Protein AF-A0A1V4TCA2-F1 (afdb_monomer_lite)

Structure (mmCIF, N/CA/C/O backbone):
data_AF-A0A1V4TCA2-F1
#
_entry.id   AF-A0A1V4TCA2-F1
#
loop_
_atom_site.group_PDB
_atom_site.id
_atom_site.type_symbol
_atom_site.label_atom_id
_atom_site.label_alt_id
_atom_site.label_comp_id
_atom_site.label_asym_id
_atom_site.label_entity_id
_atom_site.label_seq_id
_atom_site.pdbx_PDB_ins_code
_atom_site.Cartn_x
_atom_site.Cartn_y
_atom_site.Cartn_z
_atom_s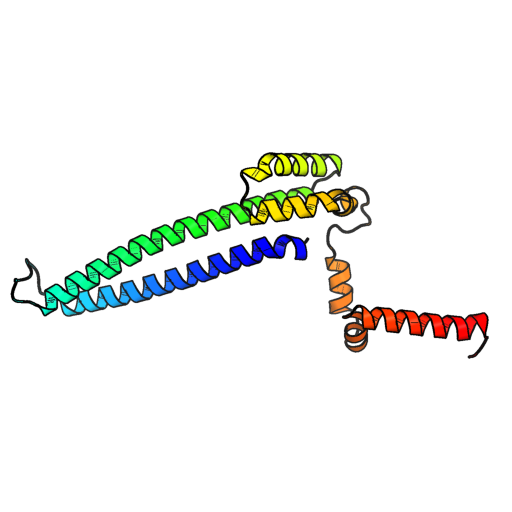ite.occupancy
_atom_site.B_iso_or_equiv
_atom_site.auth_seq_id
_atom_site.auth_comp_id
_atom_site.auth_asym_id
_atom_site.auth_atom_id
_atom_site.pdbx_PDB_model_num
ATOM 1 N N . MET A 1 1 ? -11.136 0.917 12.942 1.00 58.97 1 MET A N 1
ATOM 2 C CA . MET A 1 1 ? -9.790 0.761 12.335 1.00 58.97 1 MET A CA 1
ATOM 3 C C . MET A 1 1 ? -9.812 0.782 10.803 1.00 58.97 1 MET A C 1
ATOM 5 O O . MET A 1 1 ? -9.202 1.675 10.225 1.00 58.97 1 MET A O 1
ATOM 9 N N . HIS A 1 2 ? -10.550 -0.116 10.131 1.00 59.84 2 HIS A N 1
ATOM 10 C CA . HIS A 1 2 ? -10.505 -0.262 8.663 1.00 59.84 2 HIS A CA 1
ATOM 11 C C . HIS A 1 2 ? -10.838 1.026 7.878 1.00 59.84 2 HIS A C 1
ATOM 13 O O . HIS A 1 2 ? -10.079 1.424 6.998 1.00 59.84 2 HIS A O 1
ATOM 19 N N . ASN A 1 3 ? -11.901 1.747 8.263 1.00 68.38 3 ASN A N 1
ATOM 20 C CA . ASN A 1 3 ? -12.295 3.002 7.602 1.00 68.38 3 ASN A CA 1
ATOM 21 C C . ASN A 1 3 ? -11.259 4.129 7.748 1.00 68.38 3 ASN A C 1
ATOM 23 O O . ASN A 1 3 ? -11.101 4.946 6.843 1.00 68.38 3 ASN A O 1
ATOM 27 N N . LEU A 1 4 ? -10.521 4.159 8.860 1.00 71.62 4 LEU A N 1
ATOM 28 C CA . LEU A 1 4 ? -9.494 5.172 9.104 1.00 71.62 4 LEU A CA 1
ATOM 29 C C . LEU A 1 4 ? -8.256 4.924 8.225 1.00 71.62 4 LEU A C 1
ATOM 31 O O . LEU A 1 4 ? -7.685 5.872 7.688 1.00 71.62 4 LEU A O 1
ATOM 35 N N . MET A 1 5 ? -7.874 3.659 8.007 1.00 84.00 5 MET A N 1
ATOM 36 C CA . MET A 1 5 ? -6.722 3.288 7.169 1.00 84.00 5 MET A CA 1
ATOM 37 C C . MET A 1 5 ? -7.002 3.308 5.657 1.00 84.00 5 MET A C 1
ATOM 39 O O . MET A 1 5 ? -6.088 3.093 4.862 1.00 84.00 5 MET A O 1
ATOM 43 N N . LEU A 1 6 ? -8.228 3.624 5.218 1.00 86.94 6 LEU A N 1
ATOM 44 C CA . LEU A 1 6 ? -8.595 3.628 3.794 1.00 86.94 6 LEU A CA 1
ATOM 45 C C . LEU A 1 6 ? -7.656 4.472 2.925 1.00 86.94 6 LEU A C 1
ATOM 47 O O . LEU A 1 6 ? -7.354 4.082 1.798 1.00 86.94 6 LEU A O 1
ATOM 51 N N . LYS A 1 7 ? -7.184 5.624 3.418 1.00 88.19 7 LYS A N 1
ATOM 52 C CA . LYS A 1 7 ? -6.248 6.479 2.667 1.00 88.19 7 LYS A CA 1
ATOM 53 C C . LYS A 1 7 ? -4.904 5.783 2.435 1.00 88.19 7 LYS A C 1
ATOM 55 O O . LYS A 1 7 ? -4.391 5.828 1.316 1.00 88.19 7 LYS A O 1
ATOM 60 N N . VAL A 1 8 ? -4.392 5.093 3.453 1.00 89.69 8 VAL A N 1
ATOM 61 C CA . VAL A 1 8 ? -3.146 4.317 3.392 1.00 89.69 8 VAL A CA 1
ATOM 62 C C . VAL A 1 8 ? -3.294 3.177 2.384 1.00 89.69 8 VAL A C 1
ATOM 64 O O . VAL A 1 8 ? -2.534 3.114 1.419 1.00 89.69 8 VAL A O 1
ATOM 67 N N . PHE A 1 9 ? -4.353 2.370 2.508 1.00 90.50 9 PHE A N 1
ATOM 68 C CA . PHE A 1 9 ? -4.623 1.263 1.584 1.00 90.50 9 PHE A CA 1
ATOM 69 C C . PHE A 1 9 ? -4.836 1.730 0.141 1.00 90.50 9 PHE A C 1
ATOM 71 O O . PHE A 1 9 ? -4.342 1.114 -0.803 1.00 90.50 9 PHE A O 1
ATOM 78 N N . LYS A 1 10 ? -5.544 2.847 -0.076 1.00 92.81 10 LYS A N 1
ATOM 79 C CA . LYS A 1 10 ? -5.705 3.431 -1.419 1.00 92.81 10 LYS A CA 1
ATOM 80 C C . LYS A 1 10 ? -4.357 3.827 -2.017 1.00 92.81 10 LYS A C 1
ATOM 82 O O . LYS A 1 10 ? -4.132 3.592 -3.208 1.00 92.81 10 LYS A O 1
ATOM 87 N N . LYS A 1 11 ? -3.459 4.412 -1.219 1.00 93.56 11 LYS A N 1
ATOM 88 C CA . LYS A 1 11 ? -2.120 4.795 -1.676 1.00 93.56 11 LYS A CA 1
ATOM 89 C C . LYS A 1 11 ? -1.267 3.574 -2.005 1.00 93.56 11 LYS A C 1
ATOM 91 O O . LYS A 1 11 ? -0.687 3.535 -3.090 1.00 93.56 11 LYS A O 1
ATOM 96 N N . GLU A 1 12 ? -1.245 2.578 -1.127 1.00 93.31 12 GLU A N 1
ATOM 97 C CA . GLU A 1 12 ? -0.550 1.308 -1.347 1.00 93.31 12 GLU A CA 1
ATOM 98 C C . GLU A 1 12 ? -1.037 0.631 -2.637 1.00 93.31 12 GLU A C 1
ATOM 100 O O . GLU A 1 12 ? -0.245 0.345 -3.535 1.00 93.31 12 GLU A O 1
ATOM 105 N N . ASN A 1 13 ? -2.355 0.500 -2.809 1.00 94.44 13 ASN A N 1
ATOM 106 C CA . ASN A 1 13 ? -2.960 -0.072 -4.012 1.00 94.44 13 ASN A CA 1
ATOM 107 C C . ASN A 1 13 ? -2.606 0.709 -5.283 1.00 94.44 13 ASN A C 1
ATOM 109 O O . ASN A 1 13 ? -2.308 0.114 -6.322 1.00 94.44 13 ASN A O 1
ATOM 113 N N . LYS A 1 14 ? -2.594 2.046 -5.221 1.00 95.81 14 LYS A N 1
ATOM 114 C CA . LYS A 1 14 ? -2.175 2.896 -6.346 1.00 95.81 14 LYS A CA 1
ATOM 115 C C . LYS A 1 14 ? -0.718 2.630 -6.730 1.00 95.81 14 LYS A C 1
ATOM 117 O O . LYS A 1 14 ? -0.412 2.548 -7.920 1.00 95.81 14 LYS A O 1
ATOM 122 N N . LEU A 1 15 ? 0.176 2.490 -5.753 1.00 95.25 15 LEU A N 1
ATOM 123 C CA . LEU A 1 15 ? 1.587 2.188 -5.998 1.00 95.25 15 LEU A CA 1
ATOM 124 C C . LEU A 1 15 ? 1.782 0.767 -6.536 1.00 95.25 15 LEU A C 1
ATOM 126 O O . LEU A 1 15 ? 2.521 0.591 -7.502 1.00 95.25 15 LEU A O 1
ATOM 130 N N . ASN A 1 16 ? 1.054 -0.220 -6.013 1.00 95.25 16 ASN A N 1
ATOM 131 C CA . ASN A 1 16 ? 1.068 -1.592 -6.524 1.00 95.25 16 ASN A CA 1
ATOM 132 C C . ASN A 1 16 ? 0.623 -1.671 -7.991 1.00 95.25 16 ASN A C 1
ATOM 134 O O . ASN A 1 16 ? 1.268 -2.345 -8.798 1.00 95.25 16 ASN A O 1
ATOM 138 N N . ARG A 1 17 ? -0.413 -0.916 -8.380 1.00 96.50 17 ARG A N 1
ATOM 139 C CA . ARG A 1 17 ? -0.825 -0.796 -9.790 1.00 96.50 17 ARG A CA 1
ATOM 140 C C . ARG A 1 17 ? 0.292 -0.215 -10.654 1.00 96.50 17 ARG A C 1
ATOM 142 O O . ARG A 1 17 ? 0.627 -0.805 -11.675 1.00 96.50 17 ARG A O 1
ATOM 149 N N . LYS A 1 18 ? 0.925 0.880 -10.215 1.00 96.00 18 LYS A N 1
ATOM 150 C CA . LYS A 1 18 ? 2.074 1.473 -10.925 1.00 96.00 18 LYS A CA 1
ATOM 151 C C . LYS A 1 18 ? 3.234 0.490 -11.072 1.00 96.00 18 LYS A C 1
ATOM 153 O O . LYS A 1 18 ? 3.842 0.426 -12.137 1.00 96.00 18 LYS A O 1
ATOM 158 N N . ILE A 1 19 ? 3.523 -0.293 -10.032 1.00 96.06 19 ILE A N 1
ATOM 159 C CA . ILE A 1 19 ? 4.551 -1.338 -10.070 1.00 96.06 19 ILE A CA 1
ATOM 160 C C . ILE A 1 19 ? 4.213 -2.392 -11.123 1.00 96.06 19 ILE A C 1
ATOM 162 O O . ILE A 1 19 ? 5.086 -2.763 -11.907 1.00 96.06 19 ILE A O 1
ATOM 166 N N . LYS A 1 20 ? 2.961 -2.862 -11.161 1.00 96.81 20 LYS A N 1
ATOM 167 C CA . LYS A 1 20 ? 2.499 -3.839 -12.154 1.00 96.81 20 LYS A CA 1
ATOM 168 C C . LYS A 1 20 ? 2.663 -3.296 -13.574 1.00 96.81 20 LYS A C 1
ATOM 170 O O . LYS A 1 20 ? 3.310 -3.943 -14.391 1.00 96.81 20 LYS A O 1
ATOM 175 N N . THR A 1 21 ? 2.173 -2.085 -13.840 1.00 96.38 21 THR A N 1
ATOM 176 C CA . THR A 1 21 ? 2.297 -1.443 -15.157 1.00 96.38 21 THR A CA 1
ATOM 177 C C . THR A 1 21 ? 3.759 -1.287 -15.571 1.00 96.38 21 THR A C 1
ATOM 179 O O . THR A 1 21 ? 4.136 -1.731 -16.649 1.00 96.38 21 THR A O 1
ATOM 182 N N . ALA A 1 22 ? 4.616 -0.749 -14.698 1.00 95.19 22 ALA A N 1
ATOM 183 C CA . ALA A 1 22 ? 6.031 -0.555 -15.012 1.00 95.19 22 ALA A CA 1
ATOM 184 C C . ALA A 1 22 ? 6.771 -1.879 -15.271 1.00 95.19 22 ALA A C 1
ATOM 186 O O . ALA A 1 22 ? 7.639 -1.936 -16.141 1.00 95.19 22 ALA A O 1
ATOM 187 N N . LYS A 1 23 ? 6.435 -2.957 -14.547 1.00 96.00 23 LYS A N 1
ATOM 188 C CA . LYS A 1 23 ? 6.987 -4.296 -14.809 1.00 96.00 23 LYS A CA 1
ATOM 189 C C . LYS A 1 23 ? 6.587 -4.813 -16.191 1.00 96.00 23 LYS A C 1
ATOM 191 O O . LYS A 1 23 ? 7.464 -5.295 -16.904 1.00 96.00 23 LYS A O 1
ATOM 196 N N . ASN A 1 24 ? 5.315 -4.671 -16.563 1.00 96.88 24 ASN A N 1
ATOM 197 C CA . ASN A 1 24 ? 4.815 -5.087 -17.874 1.00 96.88 24 ASN A CA 1
ATOM 198 C C . ASN A 1 24 ? 5.525 -4.321 -18.995 1.00 96.88 24 ASN A C 1
ATOM 200 O O . ASN A 1 24 ? 6.110 -4.940 -19.877 1.00 96.88 24 ASN A O 1
ATOM 204 N N . THR A 1 25 ? 5.613 -2.992 -18.884 1.00 96.19 25 THR A N 1
ATOM 205 C CA . THR A 1 25 ? 6.327 -2.155 -19.860 1.00 96.19 25 THR A CA 1
ATOM 206 C C . THR A 1 25 ? 7.803 -2.540 -19.982 1.00 96.19 25 THR A C 1
ATOM 208 O O . THR A 1 25 ? 8.339 -2.601 -21.085 1.00 96.19 25 THR A O 1
ATOM 211 N N . ILE A 1 26 ? 8.485 -2.852 -18.872 1.00 95.62 26 ILE A N 1
ATOM 212 C CA . ILE A 1 26 ? 9.869 -3.352 -18.926 1.00 95.62 26 ILE A CA 1
ATOM 213 C C . ILE A 1 26 ? 9.944 -4.696 -19.667 1.00 95.62 26 ILE A C 1
ATOM 215 O O . ILE A 1 26 ? 10.912 -4.915 -20.397 1.00 95.62 26 ILE A O 1
ATOM 219 N N . GLY A 1 27 ? 8.970 -5.589 -19.465 1.00 95.62 27 GLY A N 1
ATOM 220 C CA . GLY A 1 27 ? 8.845 -6.863 -20.180 1.00 95.62 27 GLY A CA 1
ATOM 221 C C . GLY A 1 27 ? 8.727 -6.657 -21.689 1.00 95.62 27 GLY A C 1
ATOM 222 O O . GLY A 1 27 ? 9.613 -7.076 -22.431 1.00 95.62 27 GLY A O 1
ATOM 223 N N . GLU A 1 28 ? 7.732 -5.885 -22.121 1.00 96.75 28 GLU A N 1
ATOM 224 C CA . GLU A 1 28 ? 7.508 -5.538 -23.532 1.00 96.75 28 GLU A CA 1
ATOM 225 C C . GLU A 1 28 ? 8.734 -4.858 -24.162 1.00 96.75 28 GLU A C 1
ATOM 227 O O . GLU A 1 28 ? 9.147 -5.156 -25.285 1.00 96.75 28 GLU A O 1
ATOM 232 N N . ASN A 1 29 ? 9.374 -3.941 -23.431 1.00 96.50 29 ASN A N 1
ATOM 233 C CA . ASN A 1 29 ? 10.579 -3.267 -23.902 1.00 96.50 29 ASN A CA 1
ATOM 234 C C . ASN A 1 29 ? 11.746 -4.244 -24.075 1.00 96.50 29 ASN A C 1
ATOM 236 O O . ASN A 1 29 ? 12.534 -4.092 -25.010 1.00 96.50 29 ASN A O 1
ATOM 240 N N . LYS A 1 30 ? 11.890 -5.239 -23.187 1.00 95.88 30 LYS A N 1
ATOM 241 C CA . LYS A 1 30 ? 12.907 -6.289 -23.335 1.00 95.88 30 LYS A CA 1
ATOM 242 C C . LYS A 1 30 ? 12.643 -7.119 -24.588 1.00 95.88 30 LYS A C 1
ATOM 244 O O . LYS A 1 30 ? 13.586 -7.325 -25.348 1.00 95.88 30 LYS A O 1
ATOM 249 N N . GLU A 1 31 ? 11.402 -7.523 -24.836 1.00 96.44 31 GLU A N 1
ATOM 250 C CA . GLU A 1 31 ? 11.015 -8.271 -26.039 1.00 96.44 31 GLU A CA 1
ATOM 251 C C . GLU A 1 31 ? 11.354 -7.483 -27.310 1.00 96.44 31 GLU A C 1
ATOM 253 O O . GLU A 1 31 ? 12.129 -7.963 -28.142 1.00 96.44 31 GLU A O 1
ATOM 258 N N . LYS A 1 32 ? 10.934 -6.215 -27.395 1.00 95.31 32 LYS A N 1
ATOM 259 C CA . LYS A 1 32 ? 11.278 -5.314 -28.512 1.00 95.31 32 LYS A CA 1
ATOM 260 C C . LYS A 1 32 ? 12.791 -5.182 -28.706 1.00 95.31 32 LYS A C 1
ATOM 262 O O . LYS A 1 32 ? 13.289 -5.227 -29.830 1.00 95.31 32 LYS A O 1
ATOM 267 N N . ILE A 1 33 ? 13.562 -5.046 -27.622 1.00 93.81 33 ILE A N 1
ATOM 268 C CA . ILE A 1 33 ? 15.032 -5.003 -27.698 1.00 93.81 33 ILE A CA 1
ATOM 269 C C . ILE A 1 33 ? 15.589 -6.316 -28.260 1.00 93.81 33 ILE A C 1
ATOM 271 O O . ILE A 1 33 ? 16.494 -6.275 -29.097 1.00 93.81 33 ILE A O 1
ATOM 275 N N . THR A 1 34 ? 15.086 -7.471 -27.815 1.00 94.25 34 THR A N 1
ATOM 276 C CA . THR A 1 34 ? 15.534 -8.769 -28.339 1.00 94.25 34 THR A CA 1
ATOM 277 C C . THR A 1 34 ? 15.210 -8.917 -29.819 1.00 94.25 34 THR A C 1
ATOM 279 O O . THR A 1 34 ? 16.063 -9.372 -30.574 1.00 94.25 34 THR A O 1
ATOM 282 N N . GLU A 1 35 ? 14.046 -8.450 -30.262 1.00 94.75 35 GLU A N 1
ATOM 283 C CA . GLU A 1 35 ? 13.641 -8.468 -31.663 1.00 94.75 35 GLU A CA 1
ATOM 284 C C . GLU A 1 35 ? 14.562 -7.600 -32.536 1.00 94.75 35 GLU A C 1
ATOM 286 O O . GLU A 1 35 ? 15.110 -8.074 -33.533 1.00 94.75 35 GLU A O 1
ATOM 291 N N . TYR A 1 36 ? 14.833 -6.355 -32.125 1.00 91.56 36 TYR A N 1
ATOM 292 C CA . TYR A 1 36 ? 15.770 -5.482 -32.842 1.00 91.56 36 TYR A CA 1
ATOM 293 C C . TYR A 1 36 ? 17.194 -6.049 -32.885 1.00 91.56 36 TYR A C 1
ATOM 295 O O . TYR A 1 36 ? 17.899 -5.865 -33.878 1.00 91.56 36 TYR A O 1
ATOM 303 N N . LYS A 1 37 ? 17.627 -6.756 -31.832 1.00 89.00 37 LYS A N 1
ATOM 304 C CA . LYS A 1 37 ? 18.913 -7.468 -31.820 1.00 89.00 37 LYS A CA 1
ATOM 305 C C . LYS A 1 37 ? 18.906 -8.670 -32.768 1.00 89.00 37 LYS A C 1
ATOM 307 O O . LYS A 1 37 ? 19.874 -8.845 -33.502 1.00 89.00 37 LYS A O 1
ATOM 312 N N . LYS A 1 38 ? 17.824 -9.459 -32.800 1.00 90.62 38 LYS A N 1
ATOM 313 C CA . LYS A 1 38 ? 17.656 -10.605 -33.714 1.00 90.62 38 LYS A CA 1
ATOM 314 C C . LYS A 1 38 ? 17.766 -10.177 -35.179 1.00 90.62 38 LYS A C 1
ATOM 316 O O . LYS A 1 38 ? 18.513 -10.796 -35.927 1.00 90.62 38 LYS A O 1
ATOM 321 N N . ARG A 1 39 ? 17.116 -9.071 -35.557 1.00 86.06 39 ARG A N 1
ATOM 322 C CA . ARG A 1 39 ? 17.156 -8.501 -36.921 1.00 86.06 39 ARG A CA 1
ATOM 323 C C . ARG A 1 39 ? 18.555 -8.054 -37.380 1.00 86.06 39 ARG A C 1
ATOM 325 O O . ARG A 1 39 ? 18.758 -7.836 -38.568 1.00 86.06 39 ARG A O 1
ATOM 332 N N . ASN A 1 40 ? 19.504 -7.912 -36.453 1.00 82.00 40 ASN A N 1
ATOM 333 C CA . ASN A 1 40 ? 20.893 -7.528 -36.717 1.00 82.00 40 ASN A CA 1
ATOM 334 C C . ASN A 1 40 ? 21.897 -8.660 -36.413 1.00 82.00 40 ASN A C 1
ATOM 336 O O . ASN A 1 40 ? 23.094 -8.389 -36.295 1.00 82.00 40 ASN A O 1
ATOM 340 N N . ARG A 1 41 ? 21.434 -9.909 -36.251 1.00 77.50 41 ARG A N 1
ATOM 341 C CA . ARG A 1 41 ? 22.303 -11.076 -36.019 1.00 77.50 41 ARG A CA 1
ATOM 342 C C . ARG A 1 41 ? 23.322 -11.241 -37.150 1.00 77.50 41 ARG A C 1
ATOM 344 O O . ARG A 1 41 ? 23.030 -10.930 -38.299 1.00 77.50 41 ARG A O 1
ATOM 351 N N . GLY A 1 42 ? 24.531 -11.681 -36.800 1.00 73.62 42 GLY A N 1
ATOM 352 C CA . GLY A 1 42 ? 25.637 -11.895 -37.744 1.00 73.62 42 GLY A CA 1
ATOM 353 C C . GLY A 1 42 ? 26.353 -10.626 -38.222 1.00 73.62 42 GLY A C 1
ATOM 354 O O . GLY A 1 42 ? 27.429 -10.722 -38.794 1.00 73.62 42 GLY A O 1
ATOM 355 N N . LYS A 1 43 ? 25.821 -9.423 -37.956 1.00 75.38 43 LYS A N 1
ATOM 356 C CA . LYS A 1 43 ? 26.456 -8.158 -38.358 1.00 75.38 43 LYS A CA 1
ATOM 357 C C . LYS A 1 43 ? 27.269 -7.562 -37.208 1.00 75.38 43 LYS A C 1
ATOM 359 O O . LYS A 1 43 ? 26.748 -6.763 -36.421 1.00 75.38 43 LYS A O 1
ATOM 364 N N . THR A 1 44 ? 28.538 -7.942 -37.121 1.00 71.19 44 THR A N 1
ATOM 365 C CA . THR A 1 44 ? 29.526 -7.413 -36.165 1.00 71.19 44 THR A CA 1
ATOM 366 C C . THR A 1 44 ? 30.167 -6.111 -36.682 1.00 71.19 44 THR A C 1
ATOM 368 O O . THR A 1 44 ? 29.881 -5.661 -37.793 1.00 71.19 44 THR A O 1
ATOM 371 N N . GLY A 1 45 ? 30.952 -5.426 -35.844 1.00 79.50 45 GLY A N 1
ATOM 372 C CA . GLY A 1 45 ? 31.681 -4.210 -36.231 1.00 79.50 45 GLY A CA 1
ATOM 373 C C . GLY A 1 45 ? 30.881 -2.895 -36.212 1.00 79.50 45 GLY A C 1
ATOM 374 O O . GLY A 1 45 ? 29.725 -2.818 -35.776 1.00 79.50 45 GLY A O 1
ATOM 375 N N . ARG A 1 46 ? 31.536 -1.813 -36.653 1.00 82.38 46 ARG A N 1
ATOM 376 C CA . ARG A 1 46 ? 30.975 -0.452 -36.679 1.00 82.38 46 ARG A CA 1
ATOM 377 C C . ARG A 1 46 ? 29.823 -0.377 -37.687 1.00 82.38 46 ARG A C 1
ATOM 379 O O . ARG A 1 46 ? 29.928 -0.844 -38.814 1.00 82.38 46 ARG A O 1
ATOM 386 N N . ILE A 1 47 ? 28.706 0.231 -37.286 1.00 85.38 47 ILE A N 1
ATOM 387 C CA . ILE A 1 47 ? 27.582 0.472 -38.203 1.00 85.38 47 ILE A CA 1
ATOM 388 C C . ILE A 1 47 ? 27.998 1.575 -39.183 1.00 85.38 47 ILE A C 1
ATOM 390 O O . ILE A 1 47 ? 28.353 2.671 -38.741 1.00 85.38 47 ILE A O 1
ATOM 394 N N . SER A 1 48 ? 27.942 1.280 -40.484 1.00 85.88 48 SER A N 1
ATOM 395 C CA . SER A 1 48 ? 28.197 2.253 -41.553 1.00 85.88 48 SER A CA 1
ATOM 396 C C . SER A 1 48 ? 27.234 3.442 -41.472 1.00 85.88 48 SER A C 1
ATOM 398 O O . SER A 1 48 ? 26.082 3.298 -41.045 1.00 85.88 48 SER A O 1
ATOM 400 N N . ARG A 1 49 ? 27.692 4.622 -41.911 1.00 83.44 49 ARG A N 1
ATOM 401 C CA . ARG A 1 49 ? 26.861 5.834 -41.989 1.00 83.44 49 ARG A CA 1
ATOM 402 C C . ARG A 1 49 ? 25.664 5.665 -42.933 1.00 83.44 49 ARG A C 1
ATOM 404 O O . ARG A 1 49 ? 24.618 6.234 -42.651 1.00 83.44 49 ARG A O 1
AT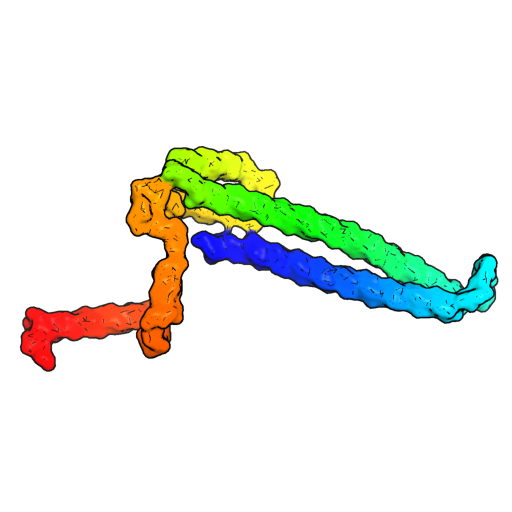OM 411 N N . ASN A 1 50 ? 25.781 4.804 -43.943 1.00 87.62 50 ASN A N 1
ATOM 412 C CA . ASN A 1 50 ? 24.739 4.597 -44.954 1.00 87.62 50 ASN A CA 1
ATOM 413 C C . ASN A 1 50 ? 23.710 3.524 -44.542 1.00 87.62 50 ASN A C 1
ATOM 415 O O . ASN A 1 50 ? 22.644 3.413 -45.144 1.00 87.62 50 ASN A O 1
ATOM 419 N N . ASP A 1 51 ? 23.979 2.746 -43.483 1.00 86.94 51 ASP A N 1
ATOM 420 C CA . ASP A 1 51 ? 23.049 1.723 -42.984 1.00 86.94 51 ASP A CA 1
ATOM 421 C C . ASP A 1 51 ? 21.994 2.337 -42.047 1.00 86.94 51 ASP A C 1
ATOM 423 O O . ASP A 1 51 ? 21.987 2.159 -40.820 1.00 86.94 51 ASP A O 1
ATOM 427 N N . ASN A 1 52 ? 21.073 3.082 -42.660 1.00 89.00 52 ASN A N 1
ATOM 428 C CA . ASN A 1 52 ? 19.989 3.794 -41.984 1.00 89.00 52 ASN A CA 1
ATOM 429 C C . ASN A 1 52 ? 19.121 2.863 -41.118 1.00 89.00 52 ASN A C 1
ATOM 431 O O . ASN A 1 52 ? 18.640 3.254 -40.050 1.00 89.00 52 ASN A O 1
ATOM 435 N N . LYS A 1 53 ? 18.925 1.607 -41.540 1.00 89.44 53 LYS A N 1
ATOM 436 C CA . LYS A 1 53 ? 18.085 0.629 -40.831 1.00 89.44 53 LYS A CA 1
ATOM 437 C C . LYS A 1 53 ? 18.737 0.182 -39.521 1.00 89.44 53 LYS A C 1
ATOM 439 O O . LYS A 1 53 ? 18.093 0.245 -38.468 1.00 89.44 53 LYS A O 1
ATOM 444 N N . ARG A 1 54 ? 20.021 -0.201 -39.542 1.00 87.56 54 ARG A N 1
ATOM 445 C CA . ARG A 1 54 ? 20.757 -0.575 -38.319 1.00 87.56 54 ARG A CA 1
ATOM 446 C C . ARG A 1 54 ? 20.913 0.604 -37.369 1.00 87.56 54 ARG A C 1
ATOM 448 O O . ARG A 1 54 ? 20.786 0.416 -36.156 1.00 87.56 54 ARG A O 1
ATOM 455 N N . GLN A 1 55 ? 21.135 1.811 -37.888 1.00 89.25 55 GLN A N 1
ATOM 456 C CA . GLN A 1 55 ? 21.194 3.019 -37.062 1.00 89.25 55 GLN A CA 1
ATOM 457 C C . GLN A 1 55 ? 19.873 3.280 -36.333 1.00 89.25 55 GLN A C 1
ATOM 459 O O . GLN A 1 55 ? 19.883 3.450 -35.110 1.00 89.25 55 GLN A O 1
ATOM 464 N N . LYS A 1 56 ? 18.735 3.211 -37.040 1.00 91.38 56 LYS A N 1
ATOM 465 C CA . LYS A 1 56 ? 17.396 3.333 -36.437 1.00 91.38 56 LYS A CA 1
ATOM 466 C C . LYS A 1 56 ? 17.180 2.295 -35.334 1.00 91.38 56 LYS A C 1
ATOM 468 O O . LYS A 1 56 ? 16.747 2.644 -34.236 1.00 91.38 56 LYS A O 1
ATOM 473 N N . TYR A 1 57 ? 17.528 1.028 -35.570 1.00 91.44 57 TYR A N 1
ATOM 474 C CA . TYR A 1 57 ? 17.410 -0.018 -34.546 1.00 91.44 57 TYR A CA 1
ATOM 475 C C . TYR A 1 57 ? 18.316 0.235 -33.337 1.00 91.44 57 TYR A C 1
ATOM 477 O O . TYR A 1 57 ? 17.857 0.116 -32.200 1.00 91.44 57 TYR A O 1
ATOM 485 N N . LYS A 1 58 ? 19.567 0.661 -33.546 1.00 90.75 58 LYS A N 1
ATOM 486 C CA . LYS A 1 58 ? 20.484 1.027 -32.454 1.00 90.75 58 LYS A CA 1
ATOM 487 C C . LYS A 1 58 ? 19.928 2.176 -31.610 1.00 90.75 58 LYS A C 1
ATOM 489 O O . LYS A 1 58 ? 19.969 2.101 -30.382 1.00 90.75 58 LYS A O 1
ATOM 494 N N . GLN A 1 59 ? 19.381 3.213 -32.244 1.00 92.38 59 GLN A N 1
ATOM 495 C CA . GLN A 1 59 ? 18.746 4.335 -31.547 1.00 92.38 59 GLN A CA 1
ATOM 496 C C . GLN A 1 59 ? 17.524 3.880 -30.738 1.00 92.38 59 GLN A C 1
ATOM 498 O O . GLN A 1 59 ? 17.417 4.222 -29.560 1.00 92.38 59 GLN A O 1
ATOM 503 N N . ARG A 1 60 ? 16.647 3.046 -31.320 1.00 94.81 60 ARG A N 1
ATOM 504 C CA . ARG A 1 60 ? 15.479 2.478 -30.623 1.00 94.81 60 ARG A CA 1
ATOM 505 C C . ARG A 1 60 ? 15.883 1.637 -29.413 1.00 94.81 60 ARG A C 1
ATOM 507 O O . ARG A 1 60 ? 15.347 1.849 -28.330 1.00 94.81 60 ARG A O 1
ATOM 514 N N . ILE A 1 61 ? 16.874 0.753 -29.552 1.00 93.44 61 ILE A N 1
ATOM 515 C CA . ILE A 1 61 ? 17.418 -0.024 -28.425 1.00 93.44 61 ILE A CA 1
ATOM 516 C C . ILE A 1 61 ? 17.950 0.921 -27.337 1.00 93.44 61 ILE A C 1
ATOM 518 O O . ILE A 1 61 ? 17.629 0.754 -26.159 1.00 93.44 61 ILE A O 1
ATOM 522 N N . LYS A 1 62 ? 18.726 1.949 -27.703 1.00 95.44 62 LYS A N 1
ATOM 523 C CA . LYS A 1 62 ? 19.250 2.936 -26.743 1.00 95.44 62 LYS A CA 1
ATOM 524 C C . LYS A 1 62 ? 18.122 3.674 -26.009 1.00 95.44 62 LYS A C 1
ATOM 526 O O . LYS A 1 62 ? 18.221 3.882 -24.804 1.00 95.44 62 LYS A O 1
ATOM 531 N N . LYS A 1 63 ? 17.041 4.037 -26.703 1.00 97.00 63 LYS A N 1
ATOM 532 C CA . LYS A 1 63 ? 15.863 4.672 -26.095 1.00 97.00 63 LYS A CA 1
ATOM 533 C C . LYS A 1 63 ? 15.174 3.737 -25.092 1.00 97.00 63 LYS A C 1
ATOM 535 O O . LYS A 1 63 ? 15.086 4.080 -23.916 1.00 97.00 63 LYS A O 1
ATOM 540 N N . LEU A 1 64 ? 14.811 2.526 -25.516 1.00 96.50 64 LEU A N 1
ATOM 541 C CA . LEU A 1 64 ? 14.127 1.536 -24.670 1.00 96.50 64 LEU A CA 1
ATOM 542 C C . LEU A 1 64 ? 14.965 1.126 -23.446 1.00 96.50 64 LEU A C 1
ATOM 544 O O . LEU A 1 64 ? 14.444 0.928 -22.351 1.00 96.50 64 LEU A O 1
ATOM 548 N N . THR A 1 65 ? 16.288 1.019 -23.599 1.00 95.31 65 THR A N 1
ATOM 549 C CA . THR A 1 65 ? 17.191 0.721 -22.471 1.00 95.31 65 THR A CA 1
ATOM 550 C C . THR A 1 65 ? 17.249 1.859 -21.451 1.00 95.31 65 THR A C 1
ATOM 552 O O . THR A 1 65 ? 17.231 1.586 -20.249 1.00 95.31 65 THR A O 1
ATOM 555 N N . LYS A 1 66 ? 17.262 3.124 -21.898 1.00 96.75 66 LYS A N 1
ATOM 556 C CA . LYS A 1 66 ? 17.169 4.292 -21.006 1.00 96.75 66 LYS A CA 1
ATOM 557 C C . LYS A 1 66 ? 15.833 4.325 -20.264 1.00 96.75 66 LYS A C 1
ATOM 559 O O . LYS A 1 66 ? 15.833 4.470 -19.045 1.00 96.75 66 LYS A O 1
ATOM 564 N N . GLU A 1 67 ? 14.723 4.126 -20.970 1.00 96.12 67 GLU A N 1
ATOM 565 C CA . GLU A 1 67 ? 13.383 4.050 -20.371 1.00 96.12 67 GLU A CA 1
ATOM 566 C C . GLU A 1 67 ? 13.314 2.950 -19.304 1.00 96.12 67 GLU A C 1
ATOM 568 O O . GLU A 1 67 ? 12.908 3.203 -18.171 1.00 96.12 67 GLU A O 1
ATOM 573 N N . ASN A 1 68 ? 13.828 1.755 -19.607 1.00 96.31 68 ASN A N 1
ATOM 574 C CA . ASN A 1 68 ? 13.903 0.660 -18.641 1.00 96.31 68 ASN A CA 1
ATOM 575 C C . ASN A 1 68 ? 14.747 1.009 -17.407 1.00 96.31 68 ASN A C 1
ATOM 577 O O . ASN A 1 68 ? 14.400 0.597 -16.299 1.00 96.31 68 ASN A O 1
ATOM 581 N N . LYS A 1 69 ? 15.846 1.761 -17.562 1.00 96.62 69 LYS A N 1
ATOM 582 C CA . LYS A 1 69 ? 16.662 2.227 -16.427 1.00 96.62 69 LYS A CA 1
ATOM 583 C C . LYS A 1 69 ? 15.860 3.171 -15.525 1.00 96.62 69 LYS A C 1
ATOM 585 O O . LYS A 1 69 ? 15.880 2.999 -14.307 1.00 96.62 69 LYS A O 1
ATOM 590 N N . ILE A 1 70 ? 15.119 4.110 -16.114 1.00 96.56 70 ILE A N 1
ATOM 591 C CA . ILE A 1 70 ? 14.261 5.053 -15.381 1.00 96.56 70 ILE A CA 1
ATOM 592 C C . ILE A 1 70 ? 13.148 4.300 -14.640 1.00 96.56 70 ILE A C 1
ATOM 594 O O . ILE A 1 70 ? 12.990 4.476 -13.430 1.00 96.56 70 ILE A O 1
ATOM 598 N N . LEU A 1 71 ? 12.434 3.403 -15.329 1.00 96.06 71 LEU A N 1
ATOM 599 C CA . LEU A 1 71 ? 11.354 2.604 -14.740 1.00 96.06 71 LEU A CA 1
ATOM 600 C C . LEU A 1 71 ? 11.853 1.730 -13.582 1.00 96.06 71 LEU A C 1
ATOM 602 O O . LEU A 1 71 ? 11.192 1.640 -12.551 1.00 96.06 71 LEU A O 1
ATOM 606 N N . ARG A 1 72 ? 13.044 1.127 -13.695 1.00 94.81 72 ARG A N 1
ATOM 607 C CA . ARG A 1 72 ? 13.664 0.374 -12.587 1.00 94.81 72 ARG A CA 1
ATOM 608 C C . ARG A 1 72 ? 13.954 1.257 -11.373 1.00 94.81 72 ARG A C 1
ATOM 610 O O . ARG A 1 72 ? 13.705 0.829 -10.248 1.00 94.81 72 ARG A O 1
ATOM 617 N N . GLY A 1 73 ? 14.435 2.482 -11.593 1.00 96.06 73 GLY A N 1
ATOM 618 C CA . GLY A 1 73 ? 14.635 3.459 -10.522 1.00 96.06 73 GLY A CA 1
ATOM 619 C C . GLY A 1 73 ? 13.325 3.823 -9.818 1.00 96.06 73 GLY A C 1
ATOM 620 O O . GLY A 1 73 ? 13.257 3.813 -8.591 1.00 96.06 73 GLY A O 1
ATOM 621 N N . GLN A 1 74 ? 12.257 4.066 -10.581 1.00 94.69 74 GLN A N 1
ATOM 622 C CA . GLN A 1 74 ? 10.924 4.336 -10.030 1.00 94.69 74 GLN A CA 1
ATOM 623 C C . GLN A 1 74 ? 10.359 3.135 -9.261 1.00 94.69 74 GLN A C 1
ATOM 625 O O . GLN A 1 74 ? 9.829 3.304 -8.165 1.00 94.69 74 GLN A O 1
ATOM 630 N N . LEU A 1 75 ? 10.522 1.917 -9.788 1.00 95.19 75 LEU A N 1
ATOM 631 C CA . LEU A 1 75 ? 10.106 0.683 -9.120 1.00 95.19 75 LEU A CA 1
ATOM 632 C C . LEU A 1 75 ? 10.759 0.520 -7.747 1.00 95.19 75 LEU A C 1
ATOM 634 O O . LEU A 1 75 ? 10.077 0.120 -6.805 1.00 95.19 75 LEU A O 1
ATOM 638 N N . LYS A 1 76 ? 12.056 0.831 -7.629 1.00 96.06 76 LYS A N 1
ATOM 639 C CA . LYS A 1 76 ? 12.770 0.795 -6.347 1.00 96.06 76 LYS A CA 1
ATOM 640 C C . LYS A 1 76 ? 12.128 1.760 -5.345 1.00 96.06 76 LYS A C 1
ATOM 642 O O . LYS A 1 76 ? 11.703 1.317 -4.283 1.00 96.06 76 LYS A O 1
ATOM 647 N N . LYS A 1 77 ? 11.925 3.022 -5.747 1.00 95.94 77 LYS A N 1
ATOM 648 C CA . LYS A 1 77 ? 11.284 4.053 -4.909 1.00 95.94 77 LYS A CA 1
ATOM 649 C C . LYS A 1 77 ? 9.877 3.654 -4.454 1.00 95.94 77 LYS A C 1
ATOM 651 O O . LYS A 1 77 ? 9.535 3.817 -3.289 1.00 95.94 77 LYS A O 1
ATOM 656 N N . TYR A 1 78 ? 9.052 3.110 -5.353 1.00 95.75 78 TYR A N 1
ATOM 657 C CA . TYR A 1 78 ? 7.692 2.684 -5.000 1.00 95.75 78 TYR A CA 1
ATOM 658 C C . TYR A 1 78 ? 7.683 1.529 -4.000 1.00 95.75 78 TYR A C 1
ATOM 660 O O . TYR A 1 78 ? 6.886 1.549 -3.066 1.00 95.75 78 TYR A O 1
ATOM 668 N N . LYS A 1 79 ? 8.573 0.545 -4.169 1.00 95.19 79 LYS A N 1
ATOM 669 C CA . LYS A 1 79 ? 8.698 -0.578 -3.232 1.00 95.19 79 LYS A CA 1
ATOM 670 C C . LYS A 1 79 ? 9.185 -0.131 -1.857 1.00 95.19 79 LYS A C 1
ATOM 672 O O . LYS A 1 79 ? 8.632 -0.574 -0.858 1.00 95.19 79 LYS A O 1
ATOM 677 N N . GLU A 1 80 ? 10.190 0.740 -1.806 1.00 95.75 80 GLU A N 1
ATOM 678 C CA . GLU A 1 80 ? 10.706 1.297 -0.549 1.00 95.75 80 GLU A CA 1
ATOM 679 C C . GLU A 1 80 ? 9.617 2.059 0.205 1.00 95.75 80 GLU A C 1
ATOM 681 O O . GLU A 1 80 ? 9.423 1.839 1.397 1.00 95.75 80 GLU A O 1
ATOM 686 N N . TYR A 1 81 ? 8.844 2.879 -0.507 1.00 94.50 81 TYR A N 1
ATOM 687 C CA . TYR A 1 81 ? 7.744 3.624 0.093 1.00 94.50 81 TYR A CA 1
ATOM 688 C C . TYR A 1 81 ? 6.621 2.712 0.610 1.00 94.50 81 TYR A C 1
ATOM 690 O O . TYR A 1 81 ? 6.124 2.922 1.712 1.00 94.50 81 TYR A O 1
ATOM 698 N N . ILE A 1 82 ? 6.239 1.668 -0.139 1.00 94.69 82 ILE A N 1
ATOM 699 C CA . ILE A 1 82 ? 5.269 0.666 0.344 1.00 94.69 82 ILE A CA 1
ATOM 700 C C . ILE A 1 82 ? 5.796 -0.027 1.602 1.00 94.69 82 ILE A C 1
ATOM 702 O O . ILE A 1 82 ? 5.071 -0.119 2.587 1.00 94.69 82 ILE A O 1
ATOM 706 N N . LYS A 1 83 ? 7.065 -0.453 1.603 1.00 94.81 83 LYS A N 1
ATOM 707 C CA . LYS A 1 83 ? 7.693 -1.085 2.770 1.00 94.81 83 LYS A CA 1
ATOM 708 C C . LYS A 1 83 ? 7.662 -0.160 3.989 1.00 94.81 83 LYS A C 1
ATOM 710 O O . LYS A 1 83 ? 7.398 -0.608 5.100 1.00 94.81 83 LYS A O 1
ATOM 715 N N . GLN A 1 84 ? 7.905 1.134 3.784 1.00 94.12 84 GLN A N 1
ATOM 716 C CA . GLN A 1 84 ? 7.812 2.135 4.841 1.00 94.12 84 GLN A CA 1
ATOM 717 C C . GLN A 1 84 ? 6.378 2.265 5.378 1.00 94.12 84 GLN A C 1
ATOM 719 O O . GLN A 1 84 ? 6.194 2.272 6.593 1.00 94.12 84 GLN A O 1
ATOM 724 N N . LEU A 1 85 ? 5.366 2.326 4.503 1.00 93.12 85 LEU A N 1
ATOM 725 C CA . LEU A 1 85 ? 3.957 2.352 4.917 1.00 93.12 85 LEU A CA 1
ATOM 726 C C . LEU A 1 85 ? 3.585 1.113 5.741 1.00 93.12 85 LEU A C 1
ATOM 728 O O . LEU A 1 85 ? 3.027 1.260 6.825 1.00 93.12 85 LEU A O 1
ATOM 732 N N . GLN A 1 86 ? 3.941 -0.081 5.263 1.00 92.56 86 GLN A N 1
ATOM 733 C CA . GLN A 1 86 ? 3.651 -1.351 5.935 1.00 92.56 86 GLN A CA 1
ATOM 734 C C . GLN A 1 86 ? 4.291 -1.417 7.325 1.00 92.56 86 GLN A C 1
ATOM 736 O O . GLN A 1 86 ? 3.610 -1.736 8.294 1.00 92.56 86 GLN A O 1
ATOM 741 N N . LYS A 1 87 ? 5.554 -0.990 7.456 1.00 93.88 87 LYS A N 1
ATOM 742 C CA . LYS A 1 87 ? 6.234 -0.907 8.755 1.00 93.88 87 LYS A CA 1
ATOM 743 C C . LYS A 1 87 ? 5.476 -0.022 9.750 1.00 93.88 87 LYS A C 1
ATOM 745 O O . LYS A 1 87 ? 5.309 -0.398 10.906 1.00 93.88 87 LYS A O 1
ATOM 750 N N . TYR A 1 88 ? 5.011 1.153 9.325 1.00 92.75 88 TYR A N 1
ATOM 751 C CA . TYR A 1 88 ? 4.237 2.025 10.214 1.00 92.75 88 TYR A CA 1
ATOM 752 C C . TYR A 1 88 ? 2.861 1.452 10.541 1.00 92.75 88 TYR A C 1
ATOM 754 O O . TYR A 1 88 ? 2.380 1.629 11.656 1.00 92.75 88 TYR A O 1
ATOM 762 N N . MET A 1 89 ? 2.229 0.748 9.605 1.00 91.06 89 MET A N 1
ATOM 763 C CA . MET A 1 89 ? 0.970 0.055 9.870 1.00 91.06 89 MET A CA 1
ATOM 764 C C . MET A 1 89 ? 1.131 -1.050 10.916 1.00 91.06 89 MET A C 1
ATOM 766 O O . MET A 1 89 ? 0.286 -1.163 11.800 1.00 91.06 89 MET A O 1
ATOM 770 N N . GLU A 1 90 ? 2.218 -1.819 10.858 1.00 91.56 90 GLU A N 1
ATOM 771 C CA . GLU A 1 90 ? 2.555 -2.819 11.877 1.00 91.56 90 GLU A CA 1
ATOM 772 C C . GLU A 1 90 ? 2.776 -2.164 13.243 1.00 91.56 90 GLU A C 1
ATOM 774 O O . GLU A 1 90 ? 2.174 -2.587 14.227 1.00 91.56 90 GLU A O 1
ATOM 779 N N . GLN A 1 91 ? 3.550 -1.075 13.304 1.00 91.75 91 GLN A N 1
ATOM 780 C CA . GLN A 1 91 ? 3.754 -0.314 14.544 1.00 91.75 91 GLN A CA 1
ATOM 781 C C . GLN A 1 91 ? 2.440 0.220 15.122 1.00 91.75 91 GLN A C 1
ATOM 783 O O . GLN A 1 91 ? 2.216 0.165 16.327 1.00 91.75 91 GLN A O 1
ATOM 788 N N . ILE A 1 92 ? 1.540 0.708 14.268 1.00 91.75 92 ILE A N 1
ATOM 789 C CA . ILE A 1 92 ? 0.205 1.131 14.693 1.00 91.75 92 ILE A CA 1
ATOM 790 C C . ILE A 1 92 ? -0.592 -0.063 15.224 1.00 91.75 92 ILE A C 1
ATOM 792 O O . ILE A 1 92 ? -1.250 0.062 16.250 1.00 91.75 92 ILE A O 1
ATOM 796 N N . SER A 1 93 ? -0.537 -1.218 14.558 1.00 90.75 93 SER A N 1
ATOM 797 C CA . SER A 1 93 ? -1.216 -2.435 15.017 1.00 90.75 93 SER A CA 1
ATOM 798 C C . SER A 1 93 ? -0.736 -2.860 16.406 1.00 90.75 93 SER A C 1
ATOM 800 O O . SER A 1 93 ? -1.553 -3.228 17.249 1.00 90.75 93 SER A O 1
ATOM 802 N N . GLN A 1 94 ? 0.567 -2.743 16.674 1.00 91.56 94 GLN A N 1
ATOM 803 C CA . GLN A 1 94 ? 1.165 -3.082 17.967 1.00 91.56 94 GLN A CA 1
ATOM 804 C C . GLN A 1 94 ? 0.605 -2.248 19.126 1.00 91.56 94 GLN A C 1
ATOM 806 O O . GLN A 1 94 ? 0.555 -2.750 20.246 1.00 91.56 94 GLN A O 1
ATOM 811 N N . ILE A 1 95 ? 0.136 -1.017 18.884 1.00 91.88 95 ILE A N 1
ATOM 812 C CA . ILE A 1 95 ? -0.500 -0.177 19.919 1.00 91.88 95 ILE A CA 1
ATOM 813 C C . ILE A 1 95 ? -1.753 -0.855 20.477 1.00 91.88 95 ILE A C 1
ATOM 815 O O . ILE A 1 95 ? -1.980 -0.854 21.683 1.00 91.88 95 ILE A O 1
ATOM 819 N N . PHE A 1 96 ? -2.552 -1.469 19.607 1.00 89.00 96 PHE A N 1
ATOM 820 C CA . PHE A 1 96 ? -3.804 -2.126 19.990 1.00 89.00 96 PHE A CA 1
ATOM 821 C C . PHE A 1 96 ? -3.601 -3.535 20.550 1.00 89.00 96 PHE A C 1
ATOM 823 O O . PHE A 1 96 ? -4.558 -4.134 21.036 1.00 89.00 96 PHE A O 1
ATOM 830 N N . GLN A 1 97 ? -2.380 -4.064 20.455 1.00 89.38 97 GLN A N 1
ATOM 831 C CA . GLN A 1 97 ? -1.971 -5.380 20.952 1.00 89.38 97 GLN A CA 1
ATOM 832 C C . GLN A 1 97 ? -1.176 -5.293 22.265 1.00 89.38 97 GLN A C 1
ATOM 834 O O . GLN A 1 97 ? -0.682 -6.308 22.741 1.00 89.38 97 GLN A O 1
ATOM 839 N N . GLN A 1 98 ? -1.013 -4.095 22.836 1.00 92.69 98 GLN A N 1
ATOM 840 C CA . GLN A 1 98 ? -0.333 -3.929 24.120 1.00 92.69 98 GLN A CA 1
ATOM 841 C C . GLN A 1 98 ? -1.109 -4.589 25.259 1.00 92.69 98 GLN A C 1
ATOM 843 O O . GLN A 1 98 ? -2.324 -4.699 25.207 1.00 92.69 98 GLN A O 1
ATOM 848 N N . GLU A 1 99 ? -0.406 -4.944 26.330 1.00 89.00 99 GLU A N 1
ATOM 849 C CA . GLU A 1 99 ? -1.015 -5.528 27.533 1.00 89.00 99 GLU A CA 1
ATOM 850 C C . GLU A 1 99 ? -1.856 -4.519 28.321 1.00 89.00 99 GLU A C 1
ATOM 852 O O . GLU A 1 99 ? -2.846 -4.880 28.944 1.00 89.00 99 GLU A O 1
ATOM 857 N N . THR A 1 100 ? -1.450 -3.244 28.330 1.00 91.69 100 THR A N 1
ATOM 858 C CA . THR A 1 100 ? -2.087 -2.213 29.156 1.00 91.69 100 THR A CA 1
ATOM 859 C C . THR A 1 100 ? -2.340 -0.932 28.375 1.00 91.69 100 THR A C 1
ATOM 861 O O . THR A 1 100 ? -1.580 -0.549 27.480 1.00 91.69 100 THR A O 1
ATOM 864 N N . GLN A 1 101 ? -3.387 -0.205 28.773 1.00 93.19 101 GLN A N 1
ATOM 865 C CA . GLN A 1 101 ? -3.718 1.103 28.198 1.00 93.19 101 GLN A CA 1
ATOM 866 C C . GLN A 1 101 ? -2.584 2.117 28.343 1.00 93.19 101 GLN A C 1
ATOM 868 O O . GLN A 1 101 ? -2.343 2.907 27.434 1.00 93.19 101 GLN A O 1
ATOM 873 N N . VAL A 1 102 ? -1.862 2.086 29.466 1.00 92.94 102 VAL A N 1
ATOM 874 C CA . VAL A 1 102 ? -0.745 3.006 29.721 1.00 92.94 102 VAL A CA 1
ATOM 875 C C . VAL A 1 102 ? 0.373 2.791 28.700 1.00 92.94 102 VAL A C 1
ATOM 877 O O . VAL A 1 102 ? 0.853 3.757 28.103 1.00 92.94 102 VAL A O 1
ATOM 880 N N . LYS A 1 103 ? 0.746 1.528 28.437 1.00 93.75 103 LYS A N 1
ATOM 881 C CA . LYS A 1 103 ? 1.734 1.183 27.404 1.00 93.75 103 LYS A CA 1
ATOM 882 C C . LYS A 1 103 ? 1.246 1.609 26.014 1.00 93.75 103 LYS A C 1
ATOM 884 O O . LYS A 1 103 ? 1.986 2.280 25.297 1.00 93.75 103 LYS A O 1
ATOM 889 N N . ALA A 1 104 ? -0.012 1.318 25.673 1.00 93.50 104 ALA A N 1
ATOM 890 C CA . ALA A 1 104 ? -0.612 1.719 24.397 1.00 93.50 104 ALA A CA 1
ATOM 891 C C . ALA A 1 104 ? -0.589 3.242 24.182 1.00 93.50 104 ALA A C 1
ATOM 893 O O . ALA A 1 104 ? -0.168 3.713 23.125 1.00 93.50 104 ALA A O 1
ATOM 894 N N . ARG A 1 105 ? -0.969 4.029 25.198 1.00 93.62 105 ARG A N 1
ATOM 895 C CA . ARG A 1 105 ? -0.918 5.500 25.144 1.00 93.62 105 ARG A CA 1
ATOM 896 C C . ARG A 1 105 ? 0.504 6.013 24.942 1.00 93.62 105 ARG A C 1
ATOM 898 O O . ARG A 1 105 ? 0.712 6.906 24.123 1.00 93.62 105 ARG A O 1
ATOM 905 N N . LYS A 1 106 ? 1.481 5.443 25.651 1.00 93.94 106 LYS A N 1
ATOM 906 C CA . LYS A 1 106 ? 2.892 5.834 25.533 1.00 93.94 106 LYS A CA 1
ATOM 907 C C . LYS A 1 106 ? 3.430 5.575 24.124 1.00 93.94 106 LYS A C 1
ATOM 909 O O . LYS A 1 106 ? 4.068 6.452 23.545 1.00 93.94 106 LYS A O 1
ATOM 914 N N . GLU A 1 107 ? 3.143 4.408 23.550 1.00 92.62 107 GLU A N 1
ATOM 915 C CA . GLU A 1 107 ? 3.508 4.093 22.162 1.00 92.62 107 GLU A CA 1
ATOM 916 C C . GLU A 1 107 ? 2.802 5.011 21.156 1.00 92.62 107 GLU A C 1
ATOM 918 O O . GLU A 1 107 ? 3.430 5.532 20.231 1.00 92.62 107 GLU A O 1
ATOM 923 N N . PHE A 1 108 ? 1.518 5.302 21.374 1.00 94.31 108 PHE A N 1
ATOM 924 C CA . PHE A 1 108 ? 0.780 6.235 20.529 1.00 94.31 108 PHE A CA 1
ATOM 925 C C . PHE A 1 108 ? 1.374 7.650 20.567 1.00 94.31 108 PHE A C 1
ATOM 927 O O . PHE A 1 108 ? 1.600 8.245 19.514 1.00 94.31 108 PHE A O 1
ATOM 934 N N . GLN A 1 109 ? 1.704 8.174 21.750 1.00 93.12 109 GLN A N 1
ATOM 935 C CA . GLN A 1 109 ? 2.354 9.481 21.898 1.00 93.12 109 GLN A CA 1
ATOM 936 C C . GLN A 1 109 ? 3.732 9.523 21.225 1.00 93.12 109 GLN A C 1
ATOM 938 O O . GLN A 1 109 ? 4.068 10.504 20.565 1.00 93.12 109 GLN A O 1
ATOM 943 N N . ARG A 1 110 ? 4.518 8.441 21.308 1.00 92.31 110 ARG A N 1
ATOM 944 C CA . ARG A 1 110 ? 5.803 8.333 20.594 1.00 92.31 110 ARG A CA 1
ATOM 945 C C . ARG A 1 110 ? 5.638 8.462 19.080 1.00 92.31 110 ARG A C 1
ATOM 947 O O . ARG A 1 110 ? 6.490 9.075 18.435 1.00 92.31 110 ARG A O 1
ATOM 954 N N . LEU A 1 111 ? 4.574 7.889 18.511 1.00 91.69 111 LEU A N 1
ATOM 955 C CA . LEU A 1 111 ? 4.246 8.058 17.093 1.00 91.69 111 LEU A CA 1
ATOM 956 C C . LEU A 1 111 ? 3.711 9.461 16.790 1.00 91.69 111 LEU A C 1
ATOM 958 O O . LEU A 1 111 ? 4.106 10.045 15.781 1.00 91.69 111 LEU A O 1
ATOM 962 N N . LEU A 1 112 ? 2.870 10.017 17.666 1.00 91.69 112 LEU A N 1
ATOM 963 C CA . LEU A 1 112 ? 2.310 11.364 17.531 1.00 91.69 112 LEU A CA 1
ATOM 964 C C . LEU A 1 112 ? 3.420 12.425 17.448 1.00 91.69 112 LEU A C 1
ATOM 966 O O . LEU A 1 112 ? 3.403 13.268 16.555 1.00 91.69 112 LEU A O 1
ATOM 970 N N . ASN A 1 113 ? 4.445 12.314 18.293 1.00 91.00 113 ASN A N 1
ATOM 971 C CA . ASN A 1 113 ? 5.584 13.240 18.322 1.00 91.00 113 ASN A CA 1
ATOM 972 C C . ASN A 1 113 ? 6.472 13.151 17.071 1.00 91.00 113 ASN A C 1
ATOM 974 O O . ASN A 1 113 ? 7.307 14.017 16.831 1.00 91.00 113 ASN A O 1
ATOM 978 N N . LYS A 1 114 ? 6.329 12.090 16.270 1.00 90.50 114 LYS A N 1
ATOM 979 C CA . LYS A 1 114 ? 7.092 11.880 15.031 1.00 90.50 114 LYS A CA 1
ATOM 980 C C . LYS A 1 114 ? 6.270 12.177 13.779 1.00 90.50 114 LYS A C 1
ATOM 982 O O . LYS A 1 114 ? 6.761 11.915 12.683 1.00 90.50 114 LYS A O 1
ATOM 987 N N . THR A 1 115 ? 5.054 12.707 13.920 1.00 88.19 115 THR A N 1
ATOM 988 C CA . THR A 1 115 ? 4.088 12.884 12.820 1.00 88.19 115 THR A CA 1
ATOM 989 C C . THR A 1 115 ? 4.638 13.648 11.622 1.00 88.19 115 THR A C 1
ATOM 991 O O . THR A 1 115 ? 4.379 13.235 10.495 1.00 88.19 115 THR A O 1
ATOM 994 N N . GLU A 1 116 ? 5.464 14.672 11.833 1.00 85.19 116 GLU A N 1
ATOM 995 C CA . GLU A 1 116 ? 6.080 15.463 10.755 1.00 85.19 116 GLU A CA 1
ATOM 996 C C . GLU A 1 116 ? 6.994 14.646 9.830 1.00 85.19 116 GLU A C 1
ATOM 998 O O . GLU A 1 116 ? 7.112 14.934 8.642 1.00 85.19 116 GLU A O 1
ATOM 1003 N N . LYS A 1 117 ? 7.630 13.593 10.358 1.00 87.69 117 LYS A N 1
ATOM 1004 C CA . LYS A 1 117 ? 8.547 12.722 9.602 1.00 87.69 117 LYS A CA 1
ATOM 1005 C C . LYS A 1 117 ? 7.828 11.540 8.945 1.00 87.69 117 LYS A C 1
ATOM 1007 O O . LYS A 1 117 ? 8.463 10.751 8.241 1.00 87.69 117 LYS A O 1
ATOM 1012 N N . LEU A 1 118 ? 6.529 11.369 9.199 1.00 89.56 118 LEU A N 1
ATOM 1013 C CA . LEU A 1 118 ? 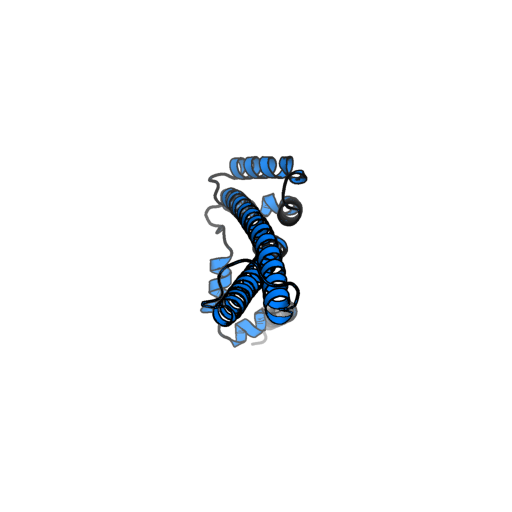5.753 10.242 8.691 1.00 89.56 118 LEU A CA 1
ATOM 1014 C C . LEU A 1 118 ? 5.226 10.513 7.277 1.00 89.56 118 LEU A C 1
ATOM 1016 O O . LEU A 1 118 ? 4.979 11.658 6.899 1.00 89.56 118 LEU A O 1
ATOM 1020 N N . PRO A 1 119 ? 4.971 9.455 6.488 1.00 91.38 119 PRO A N 1
ATOM 1021 C CA . PRO A 1 119 ? 4.192 9.582 5.266 1.00 91.38 119 PRO A CA 1
ATOM 1022 C C . PRO A 1 119 ? 2.846 10.257 5.554 1.00 91.38 119 PRO A C 1
ATOM 1024 O O . PRO A 1 119 ? 2.175 9.916 6.529 1.00 91.38 119 PRO A O 1
ATOM 1027 N N . LEU A 1 120 ? 2.426 11.178 4.686 1.00 91.31 120 LEU A N 1
ATOM 1028 C CA . LEU A 1 120 ? 1.207 11.978 4.858 1.00 91.31 120 LEU A CA 1
ATOM 1029 C C . LEU A 1 120 ? -0.036 11.123 5.163 1.00 91.31 120 LEU A C 1
ATOM 1031 O O . LEU A 1 120 ? -0.880 11.482 5.984 1.00 91.31 120 LEU A O 1
ATOM 1035 N N . GLU A 1 121 ? -0.159 9.968 4.515 1.00 91.94 121 GLU A N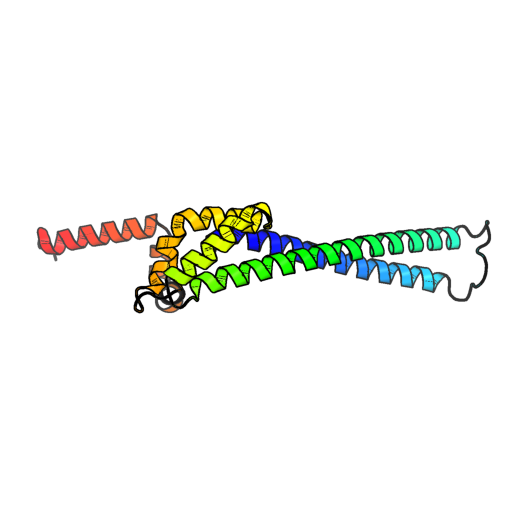 1
ATOM 1036 C CA . GLU A 1 121 ? -1.261 9.029 4.716 1.00 91.94 121 GLU A CA 1
ATOM 1037 C C . GLU A 1 121 ? -1.280 8.447 6.136 1.00 91.94 121 GLU A C 1
ATOM 1039 O O . GLU A 1 121 ? -2.351 8.258 6.708 1.00 91.94 121 GLU A O 1
ATOM 1044 N N . ILE A 1 122 ? -0.105 8.203 6.716 1.00 92.81 122 ILE A N 1
ATOM 1045 C CA . ILE A 1 122 ? 0.046 7.730 8.094 1.00 92.81 122 ILE A CA 1
ATOM 1046 C C . ILE A 1 122 ? -0.194 8.880 9.076 1.00 92.81 122 ILE A C 1
ATOM 1048 O O . ILE A 1 122 ? -0.940 8.710 10.035 1.00 92.81 122 ILE A O 1
ATOM 1052 N N . ALA A 1 123 ? 0.363 10.066 8.819 1.00 92.19 123 ALA A N 1
ATOM 1053 C CA . ALA A 1 123 ? 0.157 11.241 9.667 1.00 92.19 123 ALA A CA 1
ATOM 1054 C C . ALA A 1 123 ? -1.333 11.616 9.762 1.00 92.19 123 ALA A C 1
ATOM 1056 O O . ALA A 1 123 ? -1.872 11.804 10.850 1.00 92.19 123 ALA A O 1
ATOM 1057 N N . THR A 1 124 ? -2.038 11.630 8.627 1.00 90.88 124 THR A N 1
ATOM 1058 C CA . THR A 1 124 ? -3.489 11.873 8.601 1.00 90.88 124 THR A CA 1
ATOM 1059 C C . THR A 1 124 ? -4.278 10.790 9.332 1.00 90.88 124 THR A C 1
ATOM 1061 O O . THR A 1 124 ? -5.260 11.107 10.001 1.00 90.88 124 THR A O 1
ATOM 1064 N N . PHE A 1 125 ? -3.860 9.525 9.244 1.00 91.00 125 PHE A N 1
ATOM 1065 C CA . PHE A 1 125 ? -4.455 8.452 10.036 1.00 91.00 125 PHE A CA 1
ATOM 1066 C C . PHE A 1 125 ? -4.266 8.691 11.540 1.00 91.00 125 PHE A C 1
ATOM 1068 O O . PHE A 1 125 ? -5.247 8.651 12.280 1.00 91.00 125 PHE A O 1
ATOM 1075 N N . ILE A 1 126 ? -3.041 8.988 11.984 1.00 91.62 126 ILE A N 1
ATOM 1076 C CA . ILE A 1 126 ? -2.714 9.215 13.399 1.00 91.62 126 ILE A CA 1
ATOM 1077 C C . ILE A 1 126 ? -3.486 10.417 13.953 1.00 91.62 126 ILE A C 1
ATOM 1079 O O . ILE A 1 126 ? -4.058 10.319 15.034 1.00 91.62 126 ILE A O 1
ATOM 1083 N N . ASN A 1 127 ? -3.590 11.510 13.194 1.00 90.31 127 ASN A N 1
ATOM 1084 C CA . ASN A 1 127 ? -4.351 12.697 13.598 1.00 90.31 127 ASN A CA 1
ATOM 1085 C C . ASN A 1 127 ? -5.859 12.434 13.720 1.00 90.31 127 ASN A C 1
ATOM 1087 O O . ASN A 1 127 ? -6.537 13.050 14.537 1.00 90.31 127 ASN A O 1
ATOM 1091 N N . ASN A 1 128 ? -6.410 11.522 12.918 1.00 89.75 128 ASN A N 1
ATOM 1092 C CA . ASN A 1 128 ? -7.802 11.107 13.085 1.00 89.75 128 ASN A CA 1
ATOM 1093 C C . ASN A 1 128 ? -7.961 10.151 14.272 1.00 89.75 128 ASN A C 1
ATOM 1095 O O . ASN A 1 128 ? -8.958 10.211 14.994 1.00 89.75 128 ASN A O 1
ATOM 1099 N N . LEU A 1 129 ? -6.976 9.275 14.476 1.00 89.75 129 LEU A N 1
ATOM 1100 C CA . LEU A 1 129 ? -6.962 8.331 15.580 1.00 89.75 129 LEU A CA 1
ATOM 1101 C C . LEU A 1 129 ? -6.817 9.045 16.929 1.00 89.75 129 LEU A C 1
ATOM 1103 O O . LEU A 1 129 ? -7.479 8.635 17.872 1.00 89.75 129 LEU A O 1
ATOM 1107 N N . SER A 1 130 ? -6.058 10.141 17.028 1.00 91.19 130 SER A N 1
ATOM 1108 C CA . SER A 1 130 ? -5.875 10.888 18.285 1.00 91.19 130 SER A CA 1
ATOM 1109 C C . SER A 1 130 ? -7.201 11.340 18.904 1.00 91.19 130 SER A C 1
ATOM 1111 O O . SER A 1 130 ? -7.361 11.287 20.117 1.00 91.19 130 SER A O 1
ATOM 1113 N N . ARG A 1 131 ? -8.201 11.676 18.079 1.00 89.38 131 ARG A N 1
ATOM 1114 C CA . ARG A 1 131 ? -9.550 12.059 18.536 1.00 89.38 131 ARG A CA 1
ATOM 1115 C C . ARG A 1 131 ? -10.337 10.909 19.166 1.00 89.38 131 ARG A C 1
ATOM 1117 O O . ARG A 1 131 ? -11.295 11.139 19.893 1.00 89.38 131 ARG A O 1
ATOM 1124 N N . THR A 1 132 ? -9.990 9.670 18.829 1.00 89.62 132 THR A N 1
ATOM 1125 C CA . THR A 1 132 ? -10.748 8.462 19.196 1.00 89.62 132 THR A CA 1
ATOM 1126 C C . THR A 1 132 ? -9.895 7.409 19.898 1.00 89.62 132 THR A C 1
ATOM 1128 O O . THR A 1 132 ? -10.384 6.308 20.157 1.00 89.62 132 THR A O 1
ATOM 1131 N N . ILE A 1 133 ? -8.641 7.730 20.233 1.00 90.38 133 ILE A N 1
ATOM 1132 C CA . ILE A 1 133 ? -7.663 6.767 20.744 1.00 90.38 133 ILE A CA 1
ATOM 1133 C C . ILE A 1 133 ? -8.138 6.137 22.048 1.00 90.38 133 ILE A C 1
ATOM 1135 O O . ILE A 1 133 ? -8.119 4.918 22.161 1.00 90.38 133 ILE A O 1
ATOM 1139 N N . GLU A 1 134 ? -8.680 6.942 22.962 1.00 89.31 134 GLU A N 1
ATOM 1140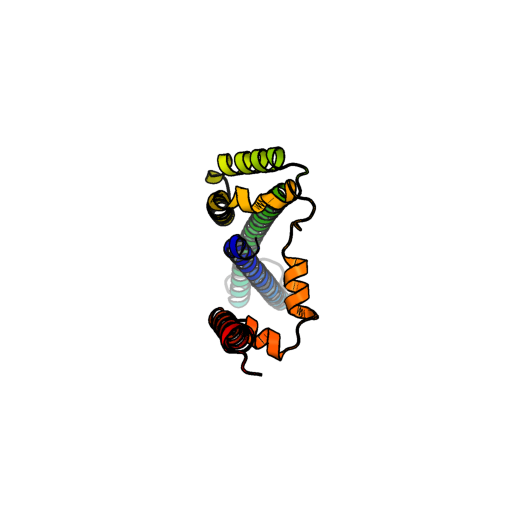 C CA . GLU A 1 134 ? -9.164 6.486 24.267 1.00 89.31 134 GLU A CA 1
ATOM 1141 C C . GLU A 1 134 ? -10.256 5.426 24.155 1.00 89.31 134 GLU A C 1
ATOM 1143 O O . GLU A 1 134 ? -10.187 4.372 24.784 1.00 89.31 134 GLU A O 1
ATOM 1148 N N . LYS A 1 135 ? -11.222 5.659 23.262 1.00 87.81 135 LYS A N 1
ATOM 1149 C CA . LYS A 1 135 ? -12.276 4.684 22.960 1.00 87.81 135 LYS A CA 1
ATOM 1150 C C . LYS A 1 135 ? -11.708 3.437 22.283 1.00 87.81 135 LYS A C 1
ATOM 1152 O O . LYS A 1 135 ? -12.200 2.336 22.492 1.00 87.81 135 LYS A O 1
ATOM 1157 N N . SER A 1 136 ? -10.672 3.610 21.465 1.00 87.12 136 SER A N 1
ATOM 1158 C CA . SER A 1 136 ? -10.093 2.539 20.651 1.00 87.12 136 SER A CA 1
ATOM 1159 C C . SER A 1 136 ? -9.158 1.607 21.427 1.00 87.12 136 SER A C 1
ATOM 1161 O O . SER A 1 136 ? -8.861 0.531 20.927 1.00 87.12 136 SER A O 1
ATOM 1163 N N . ILE A 1 137 ? -8.684 2.001 22.614 1.00 91.19 137 ILE A N 1
ATOM 1164 C CA . ILE A 1 137 ? -7.863 1.162 23.508 1.00 91.19 137 ILE A CA 1
ATOM 1165 C C . ILE A 1 137 ? -8.655 0.664 24.724 1.00 91.19 137 ILE A C 1
ATOM 1167 O O . ILE A 1 137 ? -8.086 0.107 25.664 1.00 91.19 137 ILE A O 1
ATOM 1171 N N . GLN A 1 138 ? -9.973 0.883 24.750 1.00 90.06 138 GLN A N 1
ATOM 1172 C CA . GLN A 1 138 ? -10.808 0.549 25.902 1.00 90.06 138 GLN A CA 1
ATOM 1173 C C . GLN A 1 138 ? -10.873 -0.960 26.174 1.00 90.06 138 GLN A C 1
ATOM 1175 O O . GLN A 1 138 ? -10.923 -1.370 27.333 1.00 90.06 138 GLN A O 1
ATOM 1180 N N . HIS A 1 139 ? -10.757 -1.779 25.128 1.00 88.94 139 HIS A N 1
ATOM 1181 C CA . HIS A 1 139 ? -10.658 -3.237 25.233 1.00 88.94 139 HIS A CA 1
ATOM 1182 C C . HIS A 1 139 ? -9.431 -3.710 26.020 1.00 88.94 139 HIS A C 1
ATOM 1184 O O . HIS A 1 139 ? -9.456 -4.790 26.586 1.00 88.94 139 HIS A O 1
ATOM 1190 N N . LEU A 1 140 ? -8.373 -2.898 26.126 1.00 90.00 140 LEU A N 1
ATOM 1191 C CA . LEU A 1 140 ? -7.194 -3.253 26.928 1.00 90.00 140 LEU A CA 1
ATOM 1192 C C . LEU A 1 140 ? -7.448 -3.188 28.439 1.00 90.00 140 LEU A C 1
ATOM 1194 O O . LEU A 1 140 ? -6.647 -3.696 29.213 1.00 90.00 140 LEU A O 1
ATOM 1198 N N . LYS A 1 141 ? -8.526 -2.525 28.875 1.00 89.06 141 LYS A N 1
ATOM 1199 C CA . LYS A 1 141 ? -8.931 -2.474 30.287 1.00 89.06 141 LYS A CA 1
ATOM 1200 C C . LYS A 1 141 ? -9.986 -3.525 30.627 1.00 89.06 141 LYS A C 1
ATOM 1202 O O . LYS A 1 141 ? -10.063 -3.954 31.771 1.00 89.06 141 LYS A O 1
ATOM 1207 N N . HIS A 1 142 ? -10.806 -3.906 29.653 1.00 87.06 142 HIS A N 1
ATOM 1208 C CA . HIS A 1 142 ? -11.942 -4.798 29.845 1.00 87.06 142 HIS A CA 1
ATOM 1209 C C . HIS A 1 142 ? -11.778 -6.024 28.947 1.00 87.06 142 HIS A C 1
ATOM 1211 O O . HIS A 1 142 ? -12.002 -5.926 27.742 1.00 87.06 142 HIS A O 1
ATOM 1217 N N . SER A 1 143 ? -11.420 -7.167 29.540 1.00 82.25 143 SER A N 1
ATOM 1218 C CA . SER A 1 143 ? -11.210 -8.444 28.837 1.00 82.25 143 SER A CA 1
ATOM 1219 C C . SER A 1 143 ? -12.424 -8.907 28.034 1.00 82.25 143 SER A C 1
ATOM 1221 O O . SER A 1 143 ? -12.271 -9.551 27.000 1.00 82.25 143 SER A O 1
ATOM 1223 N N . ASP A 1 144 ? -13.623 -8.547 28.491 1.00 84.62 144 ASP A N 1
ATOM 1224 C CA . ASP A 1 144 ? -14.887 -8.957 27.874 1.00 84.62 144 ASP A CA 1
ATOM 1225 C C . ASP A 1 144 ? -15.152 -8.229 26.550 1.00 84.62 144 ASP A C 1
ATOM 1227 O O . ASP A 1 144 ? -15.980 -8.657 25.743 1.00 84.62 144 ASP A O 1
ATOM 1231 N N . ILE A 1 145 ? -14.456 -7.113 26.311 1.00 81.62 145 ILE A N 1
ATOM 1232 C CA . ILE A 1 145 ? -14.579 -6.347 25.077 1.00 81.62 145 ILE A CA 1
ATOM 1233 C C . ILE A 1 145 ? -13.545 -6.882 24.082 1.00 81.62 145 ILE A C 1
ATOM 1235 O O . ILE A 1 145 ? -12.341 -6.733 24.296 1.00 81.62 145 ILE A O 1
ATOM 1239 N N . PRO A 1 146 ? -13.969 -7.452 22.944 1.00 80.69 146 PRO A N 1
ATOM 1240 C CA . PRO A 1 146 ? -13.030 -7.902 21.933 1.00 80.69 146 PRO A CA 1
ATOM 1241 C C . PRO A 1 146 ? -12.318 -6.708 21.281 1.00 80.69 146 PRO A C 1
ATOM 1243 O O . PRO A 1 146 ? -12.923 -5.683 20.972 1.00 80.69 146 PRO A O 1
ATOM 1246 N N . ASN A 1 147 ? -11.030 -6.881 20.979 1.00 77.69 147 ASN A N 1
ATOM 1247 C CA . ASN A 1 147 ? -10.211 -5.902 20.246 1.00 77.69 147 ASN A CA 1
ATOM 1248 C C . ASN A 1 147 ? -10.740 -5.637 18.820 1.00 77.69 147 ASN A C 1
ATOM 1250 O O . ASN A 1 147 ? -10.547 -4.574 18.233 1.00 77.69 147 ASN A O 1
ATOM 1254 N N . THR A 1 148 ? -11.428 -6.620 18.234 1.00 73.12 148 THR A N 1
ATOM 1255 C CA . THR A 1 148 ? -11.939 -6.528 16.865 1.00 73.12 148 THR A CA 1
ATOM 1256 C C . THR A 1 148 ? -13.453 -6.637 16.834 1.00 73.12 148 THR A C 1
ATOM 1258 O O . THR A 1 148 ? -14.077 -7.341 17.623 1.00 73.12 148 THR A O 1
ATOM 1261 N N . ASN A 1 149 ? -14.052 -5.982 15.847 1.00 76.56 149 ASN A N 1
ATOM 1262 C CA . ASN A 1 149 ? -15.468 -6.105 15.537 1.00 76.56 149 ASN A CA 1
ATOM 1263 C C . ASN A 1 149 ? -15.797 -7.387 14.745 1.00 76.56 149 ASN A C 1
ATOM 1265 O O . ASN A 1 149 ? -16.949 -7.559 14.355 1.00 76.56 149 ASN A O 1
ATOM 1269 N N . ASN A 1 150 ? -14.837 -8.299 14.529 1.00 80.06 150 ASN A N 1
ATOM 1270 C CA . ASN A 1 150 ? -15.020 -9.508 13.717 1.00 80.06 150 ASN A CA 1
ATOM 1271 C C . ASN A 1 150 ? -16.137 -10.420 14.231 1.00 80.06 150 ASN A C 1
ATOM 1273 O O . ASN A 1 150 ? -16.840 -11.012 13.421 1.00 80.06 150 ASN A O 1
ATOM 1277 N N . LEU A 1 151 ? -16.329 -10.532 15.551 1.00 81.69 151 LEU A N 1
ATOM 1278 C CA . LEU A 1 151 ? -17.421 -11.332 16.123 1.00 81.69 151 LEU A CA 1
ATOM 1279 C C . LEU A 1 151 ? -18.788 -10.770 15.719 1.00 81.69 151 LEU A C 1
ATOM 1281 O O . LEU A 1 151 ? -19.669 -11.504 15.278 1.00 81.69 151 LEU A O 1
ATOM 1285 N N . ILE A 1 152 ? -18.931 -9.446 15.799 1.00 78.88 152 ILE A N 1
ATOM 1286 C CA . ILE A 1 152 ? -20.147 -8.736 15.403 1.00 78.88 152 ILE A CA 1
ATOM 1287 C C . ILE A 1 152 ? -20.329 -8.830 13.884 1.00 78.88 152 ILE A C 1
ATOM 1289 O O . ILE A 1 152 ? -21.401 -9.204 13.416 1.00 78.88 152 ILE A O 1
ATOM 1293 N N . GLU A 1 153 ? -19.287 -8.549 13.099 1.00 77.12 153 GLU A N 1
ATOM 1294 C CA . GLU A 1 153 ? -19.328 -8.672 11.637 1.00 77.12 153 GLU A CA 1
ATOM 1295 C C . GLU A 1 153 ? -19.670 -10.102 11.195 1.00 77.12 153 GLU A C 1
ATOM 1297 O O . GLU A 1 153 ? -20.487 -10.292 10.294 1.00 77.12 153 GLU A O 1
ATOM 1302 N N . GLY A 1 154 ? -19.095 -11.106 11.856 1.00 82.25 154 GLY A N 1
ATOM 1303 C CA . GLY A 1 154 ? -19.350 -12.525 11.637 1.00 82.25 154 GLY A CA 1
ATOM 1304 C C . GLY A 1 154 ? -20.790 -12.904 11.954 1.00 82.25 154 GLY A C 1
ATOM 1305 O O . GLY A 1 154 ? -21.445 -13.517 11.114 1.00 82.25 154 GLY A O 1
ATOM 1306 N N . TYR A 1 155 ? -21.325 -12.462 13.094 1.00 83.75 155 TYR A N 1
ATOM 1307 C CA . TYR A 1 155 ? -22.742 -12.616 13.427 1.00 83.75 155 TYR A CA 1
ATOM 1308 C C . TYR A 1 155 ? -23.630 -11.999 12.334 1.00 83.75 155 TYR A C 1
ATOM 1310 O O . TYR A 1 155 ? -24.448 -12.675 11.707 1.00 83.75 155 TYR A O 1
ATOM 1318 N N . PHE A 1 156 ? -23.401 -10.734 11.975 1.00 80.62 156 PHE A N 1
ATOM 1319 C CA . PHE A 1 156 ? -24.207 -10.092 10.937 1.00 80.62 156 PHE A CA 1
ATOM 1320 C C . PHE A 1 156 ? -24.084 -10.771 9.566 1.00 80.62 156 PHE A C 1
ATOM 1322 O O . PHE A 1 156 ? -25.059 -10.810 8.811 1.00 80.62 156 PHE A O 1
ATOM 1329 N N . LYS A 1 157 ? -22.912 -11.313 9.222 1.00 79.94 157 LYS A N 1
ATOM 1330 C CA . LYS A 1 157 ? -22.635 -11.908 7.909 1.00 79.94 157 LYS A CA 1
ATOM 1331 C C . LYS A 1 157 ? -23.045 -13.374 7.798 1.00 79.94 157 LYS A C 1
ATOM 1333 O O . LYS A 1 157 ? -23.486 -13.769 6.721 1.00 79.94 157 LYS A O 1
ATOM 1338 N N . ILE A 1 158 ? -22.927 -14.169 8.853 1.00 83.12 158 ILE A N 1
ATOM 1339 C CA . ILE A 1 158 ? -23.124 -15.624 8.812 1.00 83.12 158 ILE A CA 1
ATOM 1340 C C . ILE A 1 158 ? -24.497 -15.983 9.375 1.00 83.12 158 ILE A C 1
ATOM 1342 O O . ILE A 1 158 ? -25.315 -16.525 8.636 1.00 83.12 158 ILE A O 1
ATOM 1346 N N . THR A 1 159 ? -24.785 -15.615 10.625 1.00 83.75 159 THR A N 1
ATOM 1347 C CA . THR A 1 159 ? -25.963 -16.121 11.349 1.00 83.75 159 THR A CA 1
ATOM 1348 C C . THR A 1 159 ? -27.268 -15.465 10.906 1.00 83.75 159 THR A C 1
ATOM 1350 O O . THR A 1 159 ? -28.294 -16.137 10.833 1.00 83.75 159 THR A O 1
ATOM 1353 N N . LEU A 1 160 ? -27.267 -14.172 10.559 1.00 84.06 160 LEU A N 1
ATOM 1354 C CA . LEU A 1 160 ? -28.516 -13.501 10.185 1.00 84.06 160 LEU A CA 1
ATOM 1355 C C . LEU A 1 160 ? -29.069 -13.988 8.827 1.00 84.06 160 LEU A C 1
ATOM 1357 O O . LEU A 1 160 ? -28.358 -13.972 7.817 1.00 84.06 160 LEU A O 1
ATOM 1361 N N . PRO A 1 161 ? -30.370 -14.310 8.728 1.00 86.88 161 PRO A N 1
ATOM 1362 C CA . PRO A 1 161 ? -31.037 -14.555 7.454 1.00 86.88 161 PRO A CA 1
ATOM 1363 C C . PRO A 1 161 ? -30.957 -13.354 6.499 1.00 86.88 161 PRO A C 1
ATOM 1365 O O . PRO A 1 161 ? -30.927 -12.190 6.914 1.00 86.88 161 PRO A O 1
ATOM 1368 N N . ARG A 1 162 ? -30.995 -13.613 5.183 1.00 84.06 162 ARG A N 1
ATOM 1369 C CA . ARG A 1 162 ? -30.848 -12.579 4.133 1.00 84.06 162 ARG A CA 1
ATOM 1370 C C . ARG A 1 162 ? -31.864 -11.435 4.255 1.00 84.06 162 ARG A C 1
ATOM 1372 O O . ARG A 1 162 ? -31.517 -10.288 3.975 1.00 84.06 162 ARG A O 1
ATOM 1379 N N . HIS A 1 163 ? -33.092 -11.728 4.682 1.00 84.19 163 HIS A N 1
ATOM 1380 C CA . HIS A 1 163 ? -34.138 -10.717 4.853 1.00 84.19 163 HIS A CA 1
ATOM 1381 C C . HIS A 1 163 ? -33.833 -9.755 6.018 1.00 84.19 163 HIS A C 1
ATOM 1383 O O . HIS A 1 163 ? -33.992 -8.545 5.860 1.00 84.19 163 HIS A O 1
ATOM 1389 N N . LEU A 1 164 ? -33.303 -10.255 7.143 1.00 83.19 164 LEU A N 1
ATOM 1390 C CA . LEU A 1 164 ? -32.852 -9.412 8.257 1.00 83.19 164 LEU A CA 1
ATOM 1391 C C . LEU A 1 164 ? -31.610 -8.607 7.872 1.00 83.19 164 LEU A C 1
ATOM 1393 O O . LEU A 1 164 ? -31.568 -7.407 8.122 1.00 83.19 164 LEU A O 1
ATOM 1397 N N . LYS A 1 165 ? -30.648 -9.218 7.168 1.00 83.31 165 LYS A N 1
ATOM 1398 C CA . LYS A 1 165 ? -29.471 -8.511 6.632 1.00 83.31 165 LYS A CA 1
ATOM 1399 C C . LYS A 1 165 ? -29.865 -7.312 5.770 1.00 83.31 165 LYS A C 1
ATOM 1401 O O . LYS A 1 165 ? -29.314 -6.235 5.950 1.00 83.31 165 LYS A O 1
ATOM 1406 N N . ARG A 1 166 ? -30.835 -7.472 4.858 1.00 79.75 166 ARG A N 1
ATOM 1407 C CA . ARG A 1 166 ? -31.359 -6.363 4.036 1.00 79.75 166 ARG A CA 1
ATOM 1408 C C . ARG A 1 166 ? -31.960 -5.253 4.899 1.00 79.75 166 ARG A C 1
ATOM 1410 O O . ARG A 1 166 ? -31.695 -4.087 4.635 1.00 79.75 166 ARG A O 1
ATOM 1417 N N . LYS A 1 167 ? -32.712 -5.618 5.942 1.00 80.88 167 LYS A N 1
ATOM 1418 C CA . LYS A 1 167 ? -33.382 -4.670 6.842 1.00 80.88 167 LYS A CA 1
ATOM 1419 C C . LYS A 1 167 ? -32.406 -3.892 7.730 1.00 80.88 167 LYS A C 1
ATOM 1421 O O . LYS A 1 167 ? -32.630 -2.717 7.977 1.00 80.88 167 LYS A O 1
ATOM 1426 N N . TYR A 1 168 ? -31.318 -4.520 8.172 1.00 79.94 168 TYR A N 1
ATOM 1427 C CA . TYR A 1 168 ? -30.318 -3.904 9.054 1.00 79.94 168 TYR A CA 1
ATOM 1428 C C . TYR A 1 168 ? -29.106 -3.309 8.317 1.00 79.94 168 TYR A C 1
ATOM 1430 O O . TYR A 1 168 ? -28.166 -2.848 8.956 1.00 79.94 168 TYR A O 1
ATOM 1438 N N . ARG A 1 169 ? -29.099 -3.314 6.976 1.00 77.38 169 ARG A N 1
ATOM 1439 C CA . ARG A 1 169 ? -27.969 -2.817 6.172 1.00 77.38 169 ARG A CA 1
ATOM 1440 C C . ARG A 1 169 ? -27.858 -1.292 6.152 1.00 77.38 169 ARG A C 1
ATOM 1442 O O . ARG A 1 169 ? -26.754 -0.776 6.009 1.00 77.38 169 ARG A O 1
ATOM 1449 N N . THR A 1 170 ? -28.982 -0.583 6.228 1.00 80.88 170 THR A N 1
ATOM 1450 C CA . THR A 1 170 ? -29.044 0.882 6.142 1.00 80.88 170 THR A CA 1
ATOM 1451 C C . THR A 1 170 ? -29.551 1.479 7.449 1.00 80.88 170 THR A C 1
ATOM 1453 O O . THR A 1 170 ? -30.316 0.842 8.177 1.00 80.88 170 THR A O 1
ATOM 1456 N N . LEU A 1 171 ? -29.148 2.722 7.732 1.00 80.44 171 LEU A N 1
ATOM 1457 C CA . LEU A 1 171 ? -29.614 3.465 8.906 1.00 80.44 171 LEU A CA 1
ATOM 1458 C C . LEU A 1 171 ? -31.151 3.541 8.930 1.00 80.44 171 LEU A C 1
ATOM 1460 O O . LEU A 1 171 ? -31.777 3.234 9.939 1.00 80.44 171 LEU A O 1
ATOM 1464 N N . GLU A 1 172 ? -31.761 3.861 7.788 1.00 83.38 172 GLU A N 1
ATOM 1465 C CA . GLU A 1 172 ? -33.217 3.946 7.626 1.00 83.38 172 GLU A CA 1
ATOM 1466 C C . GLU A 1 172 ? -33.926 2.618 7.904 1.00 83.38 172 GLU A C 1
ATOM 1468 O O . GLU A 1 172 ? -34.965 2.591 8.567 1.00 83.38 172 GLU A O 1
ATOM 1473 N N . GLY A 1 173 ? -33.358 1.498 7.450 1.00 83.62 173 GLY A N 1
ATOM 1474 C CA . GLY A 1 173 ? -33.917 0.172 7.700 1.00 83.62 173 GLY A CA 1
ATOM 1475 C C . GLY A 1 173 ? -33.902 -0.195 9.188 1.00 83.62 173 GLY A C 1
ATOM 1476 O O . GLY A 1 173 ? -34.900 -0.708 9.712 1.00 83.62 173 GLY A O 1
ATOM 1477 N N . ILE A 1 174 ? -32.816 0.150 9.892 1.00 85.88 174 ILE A N 1
ATOM 1478 C CA . ILE A 1 174 ? -32.701 -0.011 11.348 1.00 85.88 174 ILE A CA 1
ATOM 1479 C C . ILE A 1 174 ? -33.742 0.860 12.060 1.00 85.88 174 ILE A C 1
ATOM 1481 O O . ILE A 1 174 ? -34.514 0.343 12.870 1.00 85.88 174 ILE A O 1
ATOM 1485 N N . LEU A 1 175 ? -33.811 2.155 11.735 1.00 89.25 175 LEU A N 1
ATOM 1486 C CA . LEU A 1 175 ? -34.750 3.095 12.357 1.00 89.25 175 LEU A CA 1
ATOM 1487 C C . LEU A 1 175 ? -36.206 2.669 12.141 1.00 89.25 175 LEU A C 1
ATOM 1489 O O . LEU A 1 175 ? -36.999 2.658 13.083 1.00 89.25 175 LEU A O 1
ATOM 1493 N N . THR A 1 176 ? -36.547 2.218 10.934 1.00 89.94 176 THR A N 1
ATOM 1494 C CA . THR A 1 176 ? -37.882 1.695 10.614 1.00 89.94 176 THR A CA 1
ATOM 1495 C C . THR A 1 176 ? -38.215 0.470 11.463 1.00 89.94 176 THR A C 1
ATOM 1497 O O . THR A 1 176 ? -39.323 0.354 11.992 1.00 89.94 176 THR A O 1
ATOM 1500 N N . LYS A 1 177 ? -37.259 -0.451 11.645 1.00 86.38 177 LYS A N 1
ATOM 1501 C CA . LYS A 1 177 ? -37.455 -1.642 12.480 1.00 86.38 177 LYS A CA 1
ATOM 1502 C C . LYS A 1 177 ? -37.609 -1.287 13.960 1.00 86.38 177 LYS A C 1
ATOM 1504 O O . LYS A 1 177 ? -38.492 -1.845 14.609 1.00 86.38 177 LYS A O 1
ATOM 1509 N N . LEU A 1 178 ? -3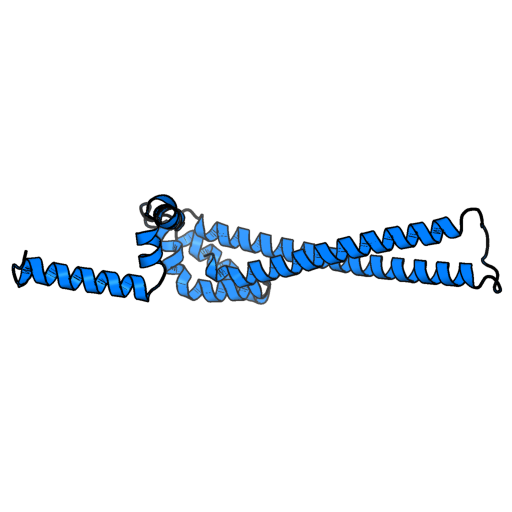6.804 -0.361 14.479 1.00 89.69 178 LEU A N 1
ATOM 1510 C CA . LEU A 1 178 ? -36.929 0.133 15.853 1.00 89.69 178 LEU A CA 1
ATOM 1511 C C . LEU A 1 178 ? -38.291 0.796 16.078 1.00 89.69 178 LEU A C 1
ATOM 1513 O O . LEU A 1 178 ? -38.967 0.474 17.052 1.00 89.69 178 LEU A O 1
ATOM 1517 N N . ARG A 1 179 ? -38.748 1.628 15.133 1.00 92.25 179 ARG A N 1
ATOM 1518 C CA . ARG A 1 179 ? -40.080 2.247 15.179 1.00 92.25 179 ARG A CA 1
ATOM 1519 C C . ARG A 1 179 ? -41.191 1.198 15.208 1.00 92.25 179 ARG A C 1
ATOM 1521 O O . ARG A 1 179 ? -42.057 1.258 16.072 1.00 92.25 179 ARG A O 1
ATOM 1528 N N . GLN A 1 180 ? -41.149 0.212 14.309 1.00 91.06 180 GLN A N 1
ATOM 1529 C CA . GLN A 1 180 ? -42.124 -0.888 14.274 1.00 91.06 180 GLN A CA 1
ATOM 1530 C C . GLN A 1 180 ? -42.135 -1.695 15.577 1.00 91.06 180 GLN A C 1
ATOM 1532 O O . GLN A 1 180 ? -43.202 -2.041 16.075 1.00 91.06 180 GLN A O 1
ATOM 1537 N N . ASN A 1 181 ? -40.960 -1.998 16.133 1.00 90.38 181 ASN A N 1
ATOM 1538 C CA . ASN A 1 181 ? -40.854 -2.713 17.402 1.00 90.38 181 ASN A CA 1
ATOM 1539 C C . ASN A 1 181 ? -41.433 -1.889 18.557 1.00 90.38 181 ASN A C 1
ATOM 1541 O O . ASN A 1 181 ? -42.153 -2.449 19.376 1.00 90.38 181 ASN A O 1
ATOM 1545 N N . ARG A 1 182 ? -41.172 -0.575 18.590 1.00 92.00 182 ARG A N 1
ATOM 1546 C CA . ARG A 1 182 ? -41.745 0.332 19.589 1.00 92.00 182 ARG A CA 1
ATOM 1547 C C . ARG A 1 182 ? -43.269 0.342 19.509 1.00 92.00 182 ARG A C 1
ATOM 1549 O O . ARG A 1 182 ? -43.908 0.097 20.518 1.00 92.00 182 ARG A O 1
ATOM 1556 N N . ILE A 1 183 ? -43.835 0.519 18.311 1.00 92.25 183 ILE A N 1
ATOM 1557 C CA . ILE A 1 183 ? -45.293 0.491 18.091 1.00 92.25 183 ILE A CA 1
ATOM 1558 C C . ILE A 1 183 ? -45.892 -0.827 18.594 1.00 92.25 183 ILE A C 1
ATOM 1560 O O . ILE A 1 183 ? -46.838 -0.807 19.373 1.00 92.25 183 ILE A O 1
ATOM 1564 N N . ARG A 1 184 ? -45.305 -1.969 18.213 1.00 90.25 184 ARG A N 1
ATOM 1565 C CA . ARG A 1 184 ? -45.774 -3.295 18.653 1.00 90.25 184 ARG A CA 1
ATOM 1566 C C . ARG A 1 184 ? -45.683 -3.480 20.164 1.00 90.25 184 ARG A C 1
ATOM 1568 O O . ARG A 1 184 ? -46.565 -4.090 20.754 1.00 90.25 184 ARG A O 1
ATOM 1575 N N . TRP A 1 185 ? -44.618 -2.981 20.788 1.00 92.44 185 TRP A N 1
ATOM 1576 C CA . TRP A 1 185 ? -44.460 -3.040 22.239 1.00 92.44 185 TRP A CA 1
ATOM 1577 C C . TRP A 1 185 ? -45.526 -2.197 22.943 1.00 92.44 185 TRP A C 1
ATOM 1579 O O . TRP A 1 185 ? -46.131 -2.674 23.898 1.00 92.44 185 TRP A O 1
ATOM 1589 N N . THR A 1 186 ? -45.808 -0.989 22.444 1.00 91.56 186 THR A N 1
ATOM 1590 C CA . THR A 1 186 ? -46.862 -0.115 22.978 1.00 91.56 186 THR A CA 1
ATOM 1591 C C . THR A 1 186 ? -48.247 -0.737 22.800 1.00 91.56 186 THR A C 1
ATOM 1593 O O . THR A 1 186 ? -49.019 -0.776 23.750 1.00 91.56 186 THR A O 1
ATOM 1596 N N . GLN A 1 187 ? -48.545 -1.296 21.625 1.00 90.94 187 GLN A N 1
ATOM 1597 C CA . GLN A 1 187 ? -49.810 -1.994 21.371 1.00 90.94 187 GLN A CA 1
ATOM 1598 C C . GLN A 1 187 ? -50.032 -3.147 22.353 1.00 90.94 187 GLN A C 1
ATOM 1600 O O . GLN A 1 187 ? -51.114 -3.271 22.913 1.00 90.94 187 GLN A O 1
ATOM 1605 N N . ARG A 1 188 ? -48.987 -3.935 22.621 1.00 87.75 188 ARG A N 1
ATOM 1606 C CA . ARG A 1 188 ? -49.085 -5.121 23.474 1.00 87.75 188 ARG A CA 1
ATOM 1607 C C . ARG A 1 188 ? -49.128 -4.804 24.973 1.00 87.75 188 ARG A C 1
ATOM 1609 O O . ARG A 1 188 ? -49.864 -5.460 25.699 1.00 87.75 188 ARG A O 1
ATOM 1616 N N . ASN A 1 189 ? -48.333 -3.836 25.437 1.00 88.00 189 ASN A N 1
ATOM 1617 C CA . ASN A 1 189 ? -48.151 -3.573 26.874 1.00 88.00 189 ASN A CA 1
ATOM 1618 C C . ASN A 1 189 ? -48.948 -2.379 27.404 1.00 88.00 189 ASN A C 1
ATOM 1620 O O . ASN A 1 189 ? -49.250 -2.354 28.587 1.00 88.00 189 ASN A O 1
ATOM 1624 N N . VAL A 1 190 ? -49.248 -1.386 26.561 1.00 87.62 190 VAL A N 1
ATOM 1625 C CA . VAL A 1 190 ? -49.973 -0.172 26.978 1.00 87.62 190 VAL A CA 1
ATOM 1626 C C . VAL A 1 190 ? -51.430 -0.238 26.539 1.00 87.62 190 VAL A C 1
ATOM 1628 O O . VAL A 1 190 ? -52.318 0.104 27.305 1.00 87.62 190 VAL A O 1
ATOM 1631 N N . LEU A 1 191 ? -51.679 -0.687 25.307 1.00 86.12 191 LEU A N 1
ATOM 1632 C CA . LEU A 1 191 ? -53.033 -0.765 24.748 1.00 86.12 191 LEU A CA 1
ATOM 1633 C C . LEU A 1 191 ? -53.673 -2.154 24.911 1.00 86.12 191 LEU A C 1
ATOM 1635 O O . LEU A 1 191 ? -54.824 -2.327 24.529 1.00 86.12 191 LEU A O 1
ATOM 1639 N N . HIS A 1 192 ? -52.929 -3.141 25.433 1.00 79.88 192 HIS A N 1
ATOM 1640 C CA . HIS A 1 192 ? -53.338 -4.548 25.586 1.00 79.88 192 HIS A CA 1
ATOM 1641 C C . HIS A 1 192 ? -53.973 -5.184 24.334 1.00 79.88 192 HIS A C 1
ATOM 1643 O O . HIS A 1 192 ? -54.731 -6.150 24.422 1.00 79.88 192 HIS A O 1
ATOM 1649 N N . MET A 1 193 ? -53.639 -4.670 23.151 1.00 63.06 193 MET A N 1
ATOM 1650 C CA . MET A 1 193 ? -54.082 -5.225 21.880 1.00 63.06 193 MET A CA 1
ATOM 1651 C C . MET A 1 193 ? -53.213 -6.443 21.545 1.00 63.06 193 MET A C 1
ATOM 1653 O O . MET A 1 193 ? -51.981 -6.343 21.527 1.00 63.06 193 MET A O 1
ATOM 1657 N N . LYS A 1 194 ? -53.863 -7.594 21.336 1.00 59.91 194 LYS A N 1
ATOM 1658 C CA . LYS A 1 194 ? -53.216 -8.855 20.941 1.00 59.91 194 LYS A CA 1
ATOM 1659 C C . LYS A 1 194 ? -52.728 -8.808 19.496 1.00 59.91 194 LYS A C 1
ATOM 1661 O O . LYS A 1 194 ? -53.517 -8.385 18.626 1.00 59.91 194 LYS A O 1
#

Secondary structure (DSSP, 8-state):
-HHHHHHHHHHHHHHHHHHHHHHHHHHHHHHHHHHHHHTTTT--SPPPTT-HHHHHHHHHHHHHHHHHHHHHHHHHHHHHHHHHHHHHHHHHHHHHT-SSHHHHHHHHHHHHTTGGGS-HHHHHHHHHHHTTHHHHTGGGT-TTS-SSTHHHHHIIIIIS-HHHHHHHSSHHHHHHHHHHHHHHHHHHHTS---

pLDDT: mean 88.82, std 7.22, range [58.97, 97.0]

Sequence (194 aa):
MHNLMLKVFKKENKLNRKIKTAKNTIGENKEKITEYKKRNRGKTGRISRNDNKRQKYKQRIKKLTKENKILRGQLKKYKEYIKQLQKYMEQISQIFQQETQVKARKEFQRLLNKTEKLPLEIATFINNLSRTIEKSIQHLKHSDIPNTNNLIEGYFKITLPRHLKRKYRTLEGILTKLRQNRIRWTQRNVLHMK

Radius of gyration: 29.79 Å; chains: 1; bounding box: 86×32×75 Å

Foldseek 3Di:
DVVLLPLVVVLLVVLVVLLVVLVVLLVVLVVLLVVLVVVCPPPDDDDDPPPPSNVVSVVSNVVSVVSNVVSVVSSVVSVVVSVLSVVLVVLLVVLLVDLAVVSSVVSLVVVQVCLVVHDPSSSSSSVVCVVCVCVLNVCSVPVVDDNDCVVVVCCLPPVDDPVVNVQPVDPVSVVVVVVVVVVVCCCCPVVVHD